Protein AF-A0A7J6S2R3-F1 (afdb_monomer_lite)

Radius of gyration: 32.2 Å; chains: 1; bounding box: 78×52×104 Å

Organism: Perkinsus olseni (NCBI:txid32597)

pLDDT: mean 74.38, std 14.85, range [35.88, 94.44]

InterPro domains:
  IPR007632 Anoctamin [PTHR12308] (121-330)
  IPR049452 Anoctamin, transmembrane domain [PF04547] (196-341)

Secondary structure (DSSP, 8-state):
---TTSSSSSSTTS----------------TTGGGSS-EEEEEEEGGGHHHHHHHHHTTTEEEEE-PPPTT-SEEEEEEEES-SHHHHHHHHHTT-EE------TT-PPPPPEE----TTS-THHHH-TTSHHHHS-HHHHHHHHHHHHHHHHHHH-SS----EEEEPPPHHHHHHGGGG--SS---IIIIIHHHH-HHHHHHHHHHHHHHHHHHHHHHHHHHHHHHHHHH--HHHHHHHHHHHHHHHHHHHHHHHHHHHHHHHHHHT---TTHHHHHHHHTTS-----SSHHHHHHHHHHHHHHHHHHHHHHHHHHHHHHHHHHHHHHHHHHHHHHHHHHHHTT-

Sequence (346 aa):
MPSNQQQEEEEEQQHKSPSTTPSTSAYSVDTHIQQTPALLLVDFDKEVEKDVEPLLESIGLRSVYVTPEPYEETITVAIAVQDYQPLMEMAESRKVVKEFIGDDEKGNHQPPVQIYYRNDLPLSRFVGSEHIETFFTKTEQLQLMHCLMKHVFNKKSNNIEMKAVWTLRSSKEQKEAPTCWGAFDAPYEKYLVPVFGCDVAQYYKLLQQYATWLLPLAGVCIFLQLCDYLSGREYIVAAITCVIVSVWATFFVESWKRLLATCRFKWCALECDDAEQQEEEEDDEDSSGGADTYLRAAVSMMGFGLMFGITVGIIIALLLLQDLAEEVSDSLIIQSLPTVAWVLRG

Foldseek 3Di:
DDDPPPPVVVVVVPPDDPPPPPPPDDQPDPPVVLPQLWKKKFKFFPVCVVVVVVLCVVLQKDWDWRDDDPPDRITIIIIGRPDCVSLVVLCQVLQQKDQQPDPPVVNDRDPIDGDHDDPVDDPCVRQNPVCPSVPAQRVSSVVSVVLSVVVSCVVPDPPTDTPDMDIDADPVLVVPQPPQDDLADRPLLPRVCSRPNLVRSLVVVLVNLVVVLVVVLVVVLVVLVVVCVVPVPVVVSVVLNVLVVVLSVVVSVVVSVVVVVVSCSVSSRSVSPVVVVCVVVVVDDDDPDDPVPVVVNVVVVVVNVVVVVVSVVVVVVVVVVVVVVVVVVVVVVVVVVVVVVVVVVD

Structure (mmCIF, N/CA/C/O backbone):
data_AF-A0A7J6S2R3-F1
#
_entry.id   AF-A0A7J6S2R3-F1
#
loop_
_atom_site.group_PDB
_atom_site.id
_atom_site.type_symbol
_atom_site.label_atom_id
_atom_site.label_alt_id
_atom_site.label_comp_id
_atom_site.label_asym_id
_atom_site.label_entity_id
_atom_site.label_seq_id
_atom_site.pdbx_PDB_ins_code
_atom_site.Cartn_x
_atom_site.Cartn_y
_atom_site.Cartn_z
_atom_site.occupancy
_atom_site.B_iso_or_equiv
_atom_site.auth_seq_id
_atom_site.auth_comp_id
_atom_site.auth_asym_id
_atom_site.auth_atom_id
_atom_site.pdbx_PDB_model_num
ATOM 1 N N . MET A 1 1 ? 36.328 -16.980 51.075 1.00 44.69 1 MET A N 1
ATOM 2 C CA . MET A 1 1 ? 36.129 -17.957 49.990 1.00 44.69 1 MET A CA 1
ATOM 3 C C . MET A 1 1 ? 34.861 -17.561 49.258 1.00 44.69 1 MET A C 1
ATOM 5 O O . MET A 1 1 ? 33.795 -17.793 49.813 1.00 44.69 1 MET A O 1
ATOM 9 N N . PRO A 1 2 ? 34.967 -16.837 48.133 1.00 39.75 2 PRO A N 1
ATOM 10 C CA . PRO A 1 2 ? 33.821 -16.480 47.315 1.00 39.75 2 PRO A CA 1
ATOM 11 C C . PRO A 1 2 ? 33.540 -17.560 46.263 1.00 39.75 2 PRO A C 1
ATOM 13 O O . PRO A 1 2 ? 34.403 -18.369 45.928 1.00 39.75 2 PRO A O 1
ATOM 16 N N . SER A 1 3 ? 32.285 -17.578 45.840 1.00 42.59 3 SER A N 1
ATOM 17 C CA . SER A 1 3 ? 31.557 -18.678 45.222 1.00 42.59 3 SER A CA 1
ATOM 18 C C . SER A 1 3 ? 31.840 -18.836 43.728 1.00 42.59 3 SER A C 1
ATOM 20 O O . SER A 1 3 ? 31.855 -17.863 42.983 1.00 42.59 3 SER A O 1
ATOM 22 N N . ASN A 1 4 ? 31.962 -20.091 43.295 1.00 49.66 4 ASN A N 1
ATOM 23 C CA . ASN A 1 4 ? 32.222 -20.559 41.928 1.00 49.66 4 ASN A CA 1
ATOM 24 C C . ASN A 1 4 ? 31.040 -20.383 40.941 1.00 49.66 4 ASN A C 1
ATOM 26 O O . ASN A 1 4 ? 30.947 -21.116 39.968 1.00 49.66 4 ASN A O 1
ATOM 30 N N . GLN A 1 5 ? 30.112 -19.454 41.188 1.00 50.56 5 GLN A N 1
ATOM 31 C CA . GLN A 1 5 ? 28.873 -19.316 40.399 1.00 50.56 5 GLN A CA 1
ATOM 32 C C . GLN A 1 5 ? 28.913 -18.221 39.324 1.00 50.56 5 GLN A C 1
ATOM 34 O O . GLN A 1 5 ? 27.925 -18.019 38.636 1.00 50.56 5 GLN A O 1
ATOM 39 N N . GLN A 1 6 ? 30.039 -17.525 39.154 1.00 45.94 6 GLN A N 1
ATOM 40 C CA . GLN A 1 6 ? 30.168 -16.440 38.170 1.00 45.94 6 GLN A CA 1
ATOM 41 C C . GLN A 1 6 ? 30.966 -16.813 36.915 1.00 45.94 6 GLN A C 1
ATOM 43 O O . GLN A 1 6 ? 31.194 -15.952 36.077 1.00 45.94 6 GLN A O 1
ATOM 48 N N . GLN A 1 7 ? 31.391 -18.073 36.776 1.00 48.31 7 GLN A N 1
ATOM 49 C CA . GLN A 1 7 ? 32.243 -18.503 35.661 1.00 48.31 7 GLN A CA 1
ATOM 50 C C . GLN A 1 7 ? 31.532 -19.415 34.645 1.00 48.31 7 GLN A C 1
ATOM 52 O O . GLN A 1 7 ? 32.116 -19.730 33.619 1.00 48.31 7 GLN A O 1
ATOM 57 N N . GLU A 1 8 ? 30.269 -19.789 34.887 1.00 51.50 8 GLU A N 1
ATOM 58 C CA . GLU A 1 8 ? 29.457 -20.586 33.946 1.00 51.50 8 GLU A CA 1
ATOM 59 C C . GLU A 1 8 ? 28.531 -19.738 33.050 1.00 51.50 8 GLU A C 1
ATOM 61 O O . GLU A 1 8 ? 28.078 -20.228 32.023 1.00 51.50 8 GLU A O 1
ATOM 66 N N . GLU A 1 9 ? 28.303 -18.451 33.350 1.00 49.41 9 GLU A N 1
ATOM 67 C CA . GLU A 1 9 ? 27.466 -17.575 32.500 1.00 49.41 9 GLU A CA 1
ATOM 68 C C . GLU A 1 9 ? 28.229 -16.906 31.334 1.00 49.41 9 GLU A C 1
ATOM 70 O O . GLU A 1 9 ? 27.601 -16.325 30.449 1.00 49.41 9 GLU A O 1
ATOM 75 N N . GLU A 1 10 ? 29.564 -17.010 31.269 1.00 48.81 10 GLU A N 1
ATOM 76 C CA . GLU A 1 10 ? 30.353 -16.469 30.143 1.00 48.81 10 GLU A CA 1
ATOM 77 C C . GLU A 1 10 ? 30.613 -17.479 29.007 1.00 48.81 10 GLU A C 1
ATOM 79 O O . GLU A 1 10 ? 30.925 -17.059 27.892 1.00 48.81 10 GLU A O 1
ATOM 84 N N . GLU A 1 11 ? 30.418 -18.789 29.213 1.00 48.47 11 GLU A N 1
ATOM 85 C CA . GLU A 1 11 ? 30.616 -19.793 28.147 1.00 48.47 11 GLU A CA 1
ATOM 86 C C . GLU A 1 11 ? 29.347 -20.086 27.321 1.00 48.47 11 GLU A C 1
ATOM 88 O O . GLU A 1 11 ? 29.445 -20.567 26.190 1.00 48.47 11 GLU A O 1
ATOM 93 N N . GLU A 1 12 ? 28.154 -19.700 27.786 1.00 46.34 12 GLU A N 1
ATOM 94 C CA . GLU A 1 12 ? 26.898 -19.960 27.058 1.00 46.34 12 GLU A CA 1
ATOM 95 C C . GLU A 1 12 ? 26.573 -18.919 25.959 1.00 46.34 12 GLU A C 1
ATOM 97 O O . GLU A 1 12 ? 25.610 -19.072 25.209 1.00 46.34 12 GLU A O 1
ATOM 102 N N . GLN A 1 13 ? 27.410 -17.886 25.777 1.00 43.38 13 GLN A N 1
ATOM 103 C CA . GLN A 1 13 ? 27.275 -16.921 24.670 1.00 43.38 13 GLN A CA 1
ATOM 104 C C . GLN A 1 13 ? 28.103 -17.255 23.414 1.00 43.38 13 GLN A C 1
ATOM 106 O O . GLN A 1 13 ? 27.978 -16.552 22.409 1.00 43.38 13 GLN A O 1
ATOM 111 N N . GLN A 1 14 ? 28.899 -18.334 23.406 1.00 43.94 14 GLN A N 1
ATOM 112 C CA . GLN A 1 14 ? 29.696 -18.732 22.229 1.00 43.94 14 GLN A CA 1
ATOM 113 C C . GLN A 1 14 ? 29.027 -19.753 21.293 1.00 43.94 14 GLN A C 1
ATOM 115 O O . GLN A 1 14 ? 29.537 -19.996 20.201 1.00 43.94 14 GLN A O 1
ATOM 120 N N . HIS A 1 15 ? 27.845 -20.273 21.631 1.00 43.41 15 HIS A N 1
ATOM 121 C CA . HIS A 1 15 ? 27.047 -21.124 20.739 1.00 43.41 15 HIS A CA 1
ATOM 122 C C . HIS A 1 15 ? 25.826 -20.380 20.184 1.00 43.41 15 HIS A C 1
ATOM 124 O O . HIS A 1 15 ? 24.686 -20.819 20.310 1.00 43.41 15 HIS A O 1
ATOM 130 N N . LYS A 1 16 ? 26.058 -19.235 19.531 1.00 42.47 16 LYS A N 1
ATOM 131 C CA . LYS A 1 16 ? 25.044 -18.597 18.683 1.00 42.47 16 LYS A CA 1
ATOM 132 C C . LYS A 1 16 ? 25.291 -19.005 17.234 1.00 42.47 16 LYS A C 1
ATOM 134 O O . LYS A 1 16 ? 26.353 -18.746 16.678 1.00 42.47 16 LYS A O 1
ATOM 139 N N . SER A 1 17 ? 24.305 -19.694 16.671 1.00 36.66 17 SER A N 1
ATOM 140 C CA . SER A 1 17 ? 24.259 -20.238 15.316 1.00 36.66 17 SER A CA 1
ATOM 141 C C . SER A 1 17 ? 24.822 -19.281 14.254 1.00 36.66 17 SER A C 1
ATOM 143 O O . SER A 1 17 ? 24.515 -18.087 14.306 1.00 36.66 17 SER A O 1
ATOM 145 N N . PRO A 1 18 ? 25.575 -19.775 13.251 1.00 39.00 18 PRO A N 1
ATOM 146 C CA . PRO A 1 18 ? 25.951 -18.970 12.101 1.00 39.00 18 PRO A CA 1
ATOM 147 C C . PRO A 1 18 ? 24.679 -18.681 11.300 1.00 39.00 18 PRO A C 1
ATOM 149 O O . PRO A 1 18 ? 24.182 -19.529 10.562 1.00 39.00 18 PRO A O 1
ATOM 152 N N . SER A 1 19 ? 24.110 -17.487 11.463 1.00 36.84 19 SER A N 1
ATOM 153 C CA . SER A 1 19 ? 23.190 -16.948 10.470 1.00 36.84 19 SER A CA 1
ATOM 154 C C . SER A 1 19 ? 24.032 -16.583 9.253 1.00 36.84 19 SER A C 1
ATOM 156 O O . SER A 1 19 ? 24.626 -15.506 9.193 1.00 36.84 19 SER A O 1
ATOM 158 N N . THR A 1 20 ? 24.133 -17.513 8.309 1.00 37.19 20 THR A N 1
ATOM 159 C CA . THR A 1 20 ? 24.719 -17.298 6.987 1.00 37.19 20 THR A CA 1
ATOM 160 C C . THR A 1 20 ? 23.801 -16.371 6.191 1.00 37.19 20 THR A C 1
ATOM 162 O O . THR A 1 20 ? 23.065 -16.797 5.310 1.00 37.19 20 THR A O 1
ATOM 165 N N . THR A 1 21 ? 23.786 -15.086 6.530 1.00 37.31 21 THR A N 1
ATOM 166 C CA . THR A 1 21 ? 23.419 -14.053 5.563 1.00 37.31 21 THR A CA 1
ATOM 167 C C . THR A 1 21 ? 24.621 -13.882 4.640 1.00 37.31 21 THR A C 1
ATOM 169 O O . THR A 1 21 ? 25.701 -13.580 5.158 1.00 37.31 21 THR A O 1
ATOM 172 N N . PRO A 1 22 ? 24.485 -14.095 3.318 1.00 36.84 22 PRO A N 1
ATOM 173 C CA . PRO A 1 22 ? 25.583 -13.876 2.392 1.00 36.84 22 PRO A CA 1
ATOM 174 C C . PRO A 1 22 ? 26.007 -12.414 2.511 1.00 36.84 22 PRO A C 1
ATOM 176 O O . PRO A 1 22 ? 25.235 -11.492 2.246 1.00 36.84 22 PRO A O 1
ATOM 179 N N . SER A 1 23 ? 27.229 -12.194 2.990 1.00 35.88 23 SER A N 1
ATOM 180 C CA . SER A 1 23 ? 27.879 -10.898 2.901 1.00 35.88 23 SER A CA 1
ATOM 181 C C . SER A 1 23 ? 27.997 -10.576 1.419 1.00 35.88 23 SER A C 1
ATOM 183 O O . SER A 1 23 ? 28.764 -11.236 0.725 1.00 35.88 23 SER A O 1
ATOM 185 N N . THR A 1 24 ? 27.215 -9.607 0.945 1.00 44.00 24 THR A N 1
ATOM 186 C CA . THR A 1 24 ? 27.310 -9.033 -0.398 1.00 44.00 24 THR A CA 1
ATOM 187 C C . THR A 1 24 ? 28.748 -8.552 -0.609 1.00 44.00 24 THR A C 1
ATOM 189 O O . THR A 1 24 ? 29.104 -7.446 -0.197 1.00 44.00 24 THR A O 1
ATOM 192 N N . SER A 1 25 ? 29.611 -9.410 -1.161 1.00 43.00 25 SER A N 1
ATOM 193 C CA . SER A 1 25 ? 30.945 -9.021 -1.597 1.00 43.00 25 SER A CA 1
ATOM 194 C C . SER A 1 25 ? 30.743 -7.956 -2.674 1.00 43.00 25 SER A C 1
ATOM 196 O O . SER A 1 25 ? 29.850 -8.039 -3.517 1.00 43.00 25 SER A O 1
ATOM 198 N N . ALA A 1 26 ? 31.466 -6.846 -2.546 1.00 49.19 26 ALA A N 1
ATOM 199 C CA . ALA A 1 26 ? 31.257 -5.677 -3.382 1.00 49.19 26 ALA A CA 1
ATOM 200 C C . ALA A 1 26 ? 31.636 -6.008 -4.831 1.00 49.19 26 ALA A C 1
ATOM 202 O O . ALA A 1 26 ? 32.810 -5.955 -5.195 1.00 49.19 26 ALA A O 1
ATOM 203 N N . TYR A 1 27 ? 30.642 -6.344 -5.654 1.00 53.94 27 TYR A N 1
ATOM 204 C CA . TYR A 1 27 ? 30.799 -6.451 -7.097 1.00 53.94 27 TYR A CA 1
ATOM 205 C C . TYR A 1 27 ? 31.388 -5.132 -7.614 1.00 53.94 27 TYR A C 1
ATOM 207 O O . TYR A 1 27 ? 30.764 -4.071 -7.520 1.00 53.94 27 TYR A O 1
ATOM 215 N N . SER A 1 28 ? 32.617 -5.189 -8.131 1.00 50.75 28 SER A N 1
ATOM 216 C CA . SER A 1 28 ? 33.274 -4.072 -8.812 1.00 50.75 28 SER A CA 1
ATOM 217 C C . SER A 1 28 ? 32.635 -3.892 -10.189 1.00 50.75 28 SER A C 1
ATOM 219 O O . SER A 1 28 ? 33.221 -4.234 -11.213 1.00 50.75 28 SER A O 1
ATOM 221 N N . VAL A 1 29 ? 31.399 -3.402 -10.206 1.00 58.69 29 VAL A N 1
ATOM 222 C CA . VAL A 1 29 ? 30.696 -3.021 -11.430 1.00 58.69 29 VAL A CA 1
ATOM 223 C C . VAL A 1 29 ? 31.381 -1.778 -11.998 1.00 58.69 29 VAL A C 1
ATOM 225 O O . VAL A 1 29 ? 31.599 -0.810 -11.264 1.00 58.69 29 VAL A O 1
ATOM 228 N N . ASP A 1 30 ? 31.724 -1.815 -13.290 1.00 61.41 30 ASP A N 1
ATOM 229 C CA . ASP A 1 30 ? 32.341 -0.698 -14.012 1.00 61.41 30 ASP A CA 1
ATOM 230 C C . ASP A 1 30 ? 31.619 0.618 -13.688 1.00 61.41 30 ASP A C 1
ATOM 232 O O . ASP A 1 30 ? 30.392 0.719 -13.767 1.00 61.41 30 ASP A O 1
ATOM 236 N N . THR A 1 31 ? 32.372 1.654 -13.321 1.00 57.97 31 THR A N 1
ATOM 237 C CA . THR A 1 31 ? 31.822 2.938 -12.847 1.00 57.97 31 THR A CA 1
ATOM 238 C C . THR A 1 31 ? 30.938 3.640 -13.881 1.00 57.97 31 THR A C 1
ATOM 240 O O . THR A 1 31 ? 30.092 4.451 -13.507 1.00 57.97 31 THR A O 1
ATOM 243 N N . HIS A 1 32 ? 31.065 3.289 -15.164 1.00 57.84 32 HIS A N 1
ATOM 244 C CA . HIS A 1 32 ? 30.179 3.749 -16.235 1.00 57.84 32 HIS A CA 1
ATOM 245 C C . HIS A 1 32 ? 28.760 3.152 -16.174 1.00 57.84 32 HIS A C 1
ATOM 247 O O . HIS A 1 32 ? 27.818 3.799 -16.620 1.00 57.84 32 HIS A O 1
ATOM 253 N N . ILE A 1 33 ? 28.577 1.971 -15.577 1.00 59.81 33 ILE A N 1
ATOM 254 C CA . ILE A 1 33 ? 27.274 1.292 -15.450 1.00 59.81 33 ILE A CA 1
ATOM 255 C C . ILE A 1 33 ? 26.473 1.844 -14.257 1.00 59.81 33 ILE A C 1
ATOM 257 O O . ILE A 1 33 ? 25.249 1.756 -14.215 1.00 59.81 33 ILE A O 1
ATOM 261 N N . GLN A 1 34 ? 27.123 2.512 -13.298 1.00 57.88 34 GLN A N 1
ATOM 262 C CA . GLN A 1 34 ? 26.425 3.128 -12.159 1.00 57.88 34 GLN A CA 1
ATOM 263 C C . GLN A 1 34 ? 25.504 4.298 -12.545 1.00 57.88 34 GLN A C 1
ATOM 265 O O . GLN A 1 34 ? 24.746 4.771 -11.699 1.00 57.88 34 GLN A O 1
ATOM 270 N N . GLN A 1 35 ? 25.576 4.785 -13.787 1.00 60.94 35 GLN A N 1
ATOM 271 C CA . GLN A 1 35 ? 24.747 5.890 -14.270 1.00 60.94 35 GLN A CA 1
ATOM 272 C C . GLN A 1 35 ? 23.494 5.438 -15.025 1.00 60.94 35 GLN A C 1
ATOM 274 O O . GLN A 1 35 ? 22.621 6.268 -15.260 1.00 60.94 35 GLN A O 1
ATOM 279 N N . THR A 1 36 ? 23.361 4.153 -15.374 1.00 62.84 36 THR A N 1
ATOM 280 C CA . THR A 1 36 ? 22.119 3.662 -15.985 1.00 62.84 36 THR A CA 1
ATOM 281 C C . THR A 1 36 ? 20.987 3.616 -14.950 1.00 62.84 36 THR A C 1
ATOM 283 O O . THR A 1 36 ? 21.189 3.087 -13.852 1.00 62.84 36 THR A O 1
ATOM 286 N N . PRO A 1 37 ? 19.800 4.167 -15.267 1.00 60.66 37 PRO A N 1
ATOM 287 C CA . PRO A 1 37 ? 18.745 4.417 -14.283 1.00 60.66 37 PRO A CA 1
ATOM 288 C C . PRO A 1 37 ? 18.109 3.140 -13.716 1.00 60.66 37 PRO A C 1
ATOM 290 O O . PRO A 1 37 ? 17.667 3.152 -12.566 1.00 60.66 37 PRO A O 1
ATOM 293 N N . ALA A 1 38 ? 18.125 2.027 -14.455 1.00 73.88 38 ALA A N 1
ATOM 294 C CA . ALA A 1 38 ? 17.614 0.735 -14.007 1.00 73.88 38 ALA A CA 1
ATOM 295 C C . ALA A 1 38 ? 18.571 -0.396 -14.409 1.00 73.88 38 ALA A C 1
ATOM 297 O O . ALA A 1 38 ? 18.857 -0.589 -15.589 1.00 73.88 38 ALA A O 1
ATOM 298 N N . LEU A 1 39 ? 19.059 -1.138 -13.412 1.00 81.06 39 LEU A N 1
ATOM 299 C CA . LEU A 1 39 ? 19.872 -2.336 -13.598 1.00 81.06 39 LEU A CA 1
ATOM 300 C C . LEU A 1 39 ? 19.161 -3.510 -12.929 1.00 81.06 39 LEU A C 1
ATOM 302 O O . LEU A 1 39 ? 18.832 -3.445 -11.738 1.00 81.06 39 LEU A O 1
ATOM 306 N N . LEU A 1 40 ? 18.950 -4.574 -13.691 1.00 84.19 40 LEU A N 1
ATOM 307 C CA . LEU A 1 40 ? 18.354 -5.808 -13.204 1.00 84.19 40 LEU A CA 1
ATOM 308 C C . LEU A 1 40 ? 19.394 -6.913 -13.252 1.00 84.19 40 LEU A C 1
ATOM 310 O O . LEU A 1 40 ? 20.046 -7.096 -14.273 1.00 84.19 40 LEU A O 1
ATOM 314 N N . LEU A 1 41 ? 19.570 -7.622 -12.149 1.00 85.56 41 LEU A N 1
ATOM 315 C CA . LEU A 1 41 ? 20.397 -8.814 -12.096 1.00 85.56 41 LEU A CA 1
ATOM 316 C C . LEU A 1 41 ? 19.488 -10.026 -12.232 1.00 85.56 41 LEU A C 1
ATOM 318 O O . LEU A 1 41 ? 18.506 -10.141 -11.499 1.00 85.56 41 LEU A O 1
ATOM 322 N N . VAL A 1 42 ? 19.812 -10.921 -13.151 1.00 85.25 42 VAL A N 1
ATOM 323 C CA . VAL A 1 42 ? 19.085 -12.177 -13.326 1.00 85.25 42 VAL A CA 1
ATOM 324 C C . VAL A 1 42 ? 20.063 -13.323 -13.198 1.00 85.25 42 VAL A C 1
ATOM 326 O O . VAL A 1 42 ? 21.091 -13.331 -13.876 1.00 85.25 42 VAL A O 1
ATOM 329 N N . ASP A 1 43 ? 19.731 -14.274 -12.333 1.00 87.75 43 ASP A N 1
ATOM 330 C CA . ASP A 1 43 ? 20.523 -15.478 -12.128 1.00 87.75 43 ASP A CA 1
ATOM 331 C C . ASP A 1 43 ? 19.997 -16.593 -13.035 1.00 87.75 43 ASP A C 1
ATOM 333 O O . ASP A 1 43 ? 18.847 -17.031 -12.912 1.00 87.75 43 ASP A O 1
ATOM 337 N N . PHE A 1 44 ? 20.858 -17.050 -13.941 1.00 85.44 44 PHE A N 1
ATOM 338 C CA . PHE A 1 44 ? 20.604 -18.168 -14.844 1.00 85.44 44 PHE A CA 1
ATOM 339 C C . PHE A 1 44 ? 21.476 -19.369 -14.488 1.00 85.44 44 PHE A C 1
ATOM 341 O O . PHE A 1 44 ? 22.578 -19.219 -13.953 1.00 85.44 44 PHE A O 1
ATOM 348 N N . ASP A 1 45 ? 21.019 -20.563 -14.859 1.00 86.88 45 ASP A N 1
ATOM 349 C CA . ASP A 1 45 ? 21.876 -21.743 -14.850 1.00 86.88 45 ASP A CA 1
ATOM 350 C C . ASP A 1 45 ? 22.943 -21.636 -15.943 1.00 86.88 45 ASP A C 1
ATOM 352 O O . ASP A 1 45 ? 22.686 -21.211 -17.074 1.00 86.88 45 ASP A O 1
ATOM 356 N N . LYS A 1 46 ? 24.165 -22.058 -15.609 1.00 85.94 46 LYS A N 1
ATOM 357 C CA . LYS A 1 46 ? 25.333 -21.962 -16.495 1.00 85.94 46 LYS A CA 1
ATOM 358 C C . LYS A 1 46 ? 25.153 -22.650 -17.850 1.00 85.94 46 LYS A C 1
ATOM 360 O O . LYS A 1 46 ? 25.779 -22.258 -18.830 1.00 85.94 46 LYS A O 1
ATOM 365 N N . GLU A 1 47 ? 24.303 -23.669 -17.922 1.00 86.62 47 GLU A N 1
ATOM 366 C CA . GLU A 1 47 ? 24.028 -24.402 -19.162 1.00 86.62 47 GLU A CA 1
ATOM 367 C C . GLU A 1 47 ? 23.334 -23.536 -20.225 1.00 86.62 47 GLU A C 1
ATOM 369 O O . GLU A 1 47 ? 23.474 -23.803 -21.418 1.00 86.62 47 GLU A O 1
ATOM 374 N N . VAL A 1 48 ? 22.650 -22.470 -19.802 1.00 85.31 48 VAL A N 1
ATOM 375 C CA . VAL A 1 48 ? 21.800 -21.632 -20.656 1.00 85.31 48 VAL A CA 1
ATOM 376 C C . VAL A 1 48 ? 22.546 -20.420 -21.230 1.00 85.31 48 VAL A C 1
ATOM 378 O O . VAL A 1 48 ? 22.033 -19.733 -22.108 1.00 85.31 48 VAL A O 1
ATOM 381 N N . GLU A 1 49 ? 23.783 -20.154 -20.799 1.00 85.44 49 GLU A N 1
ATOM 382 C CA . GLU A 1 49 ? 24.547 -18.942 -21.152 1.00 85.44 49 GLU A CA 1
ATOM 383 C C . GLU A 1 49 ? 24.527 -18.618 -22.656 1.00 85.44 49 GLU A C 1
ATOM 385 O O . GLU A 1 49 ? 24.277 -17.484 -23.060 1.00 85.44 49 GLU A O 1
ATOM 390 N N . LYS A 1 50 ? 24.716 -19.643 -23.496 1.00 87.50 50 LYS A N 1
ATOM 391 C CA . LYS A 1 50 ? 24.786 -19.499 -24.959 1.00 87.50 50 LYS A CA 1
ATOM 392 C C . LYS A 1 50 ? 23.451 -19.142 -25.611 1.00 87.50 50 LYS A C 1
ATOM 394 O O . LYS A 1 50 ? 23.454 -18.586 -26.708 1.00 87.50 50 LYS A O 1
ATOM 399 N N . ASP A 1 51 ? 22.343 -19.466 -24.956 1.00 88.44 51 ASP A N 1
ATOM 400 C CA . ASP A 1 51 ? 20.996 -19.236 -25.472 1.00 88.44 51 ASP A CA 1
ATOM 401 C C . ASP A 1 51 ? 20.432 -17.888 -24.995 1.00 88.44 51 ASP A C 1
ATOM 403 O O . ASP A 1 51 ? 19.630 -17.275 -25.699 1.00 88.44 51 ASP A O 1
ATOM 407 N N . VAL A 1 52 ? 20.874 -17.383 -23.834 1.00 85.75 52 VAL A N 1
ATOM 408 C CA . VAL A 1 52 ? 20.394 -16.112 -23.258 1.00 85.75 52 VAL A CA 1
ATOM 409 C C . VAL A 1 52 ? 20.839 -14.898 -24.079 1.00 85.75 52 VAL A C 1
ATOM 411 O O . VAL A 1 52 ? 20.033 -14.006 -24.339 1.00 85.75 52 VAL A O 1
ATOM 414 N N . GLU A 1 53 ? 22.097 -14.849 -24.516 1.00 86.50 53 GLU A N 1
ATOM 415 C CA . GLU A 1 53 ? 22.652 -13.686 -25.226 1.00 86.50 53 GLU A CA 1
ATOM 416 C C . GLU A 1 53 ? 21.904 -13.318 -26.522 1.00 86.50 53 GLU A C 1
ATOM 418 O O . GLU A 1 53 ? 21.427 -12.182 -26.621 1.00 86.50 53 GLU A O 1
ATOM 423 N N . PRO A 1 54 ? 21.684 -14.241 -27.486 1.00 88.06 54 PRO A N 1
ATOM 424 C CA . PRO A 1 54 ? 20.955 -13.908 -28.711 1.00 88.06 54 PRO A CA 1
ATOM 425 C C . PRO A 1 54 ? 19.488 -13.551 -28.441 1.00 88.06 54 PRO A C 1
ATOM 427 O O . PRO A 1 54 ? 18.873 -12.803 -29.206 1.00 88.06 54 PRO A O 1
ATOM 430 N N . LEU A 1 55 ? 18.904 -14.074 -27.355 1.00 86.12 55 LEU A N 1
ATOM 431 C CA . LEU A 1 55 ? 17.553 -13.715 -26.942 1.00 86.12 55 LEU A CA 1
ATOM 432 C C . LEU A 1 55 ? 17.493 -12.261 -26.479 1.00 86.12 55 LEU A C 1
ATOM 434 O O . LEU A 1 55 ? 16.637 -11.527 -26.973 1.00 86.12 55 LEU A O 1
ATOM 438 N N . LEU A 1 56 ? 18.404 -11.840 -25.600 1.00 86.06 56 LEU A N 1
ATOM 439 C CA . LEU A 1 56 ? 18.470 -10.464 -25.102 1.00 86.06 56 LEU A CA 1
ATOM 440 C C . LEU A 1 56 ? 18.751 -9.464 -26.231 1.00 86.06 56 LEU A C 1
ATOM 442 O O . LEU A 1 56 ? 18.038 -8.463 -26.346 1.00 86.06 56 LEU A O 1
ATOM 446 N N . GLU A 1 57 ? 19.690 -9.782 -27.128 1.00 86.62 57 GLU A N 1
ATOM 447 C CA . GLU A 1 57 ? 19.974 -8.954 -28.305 1.00 86.62 57 GLU A CA 1
ATOM 448 C C . GLU A 1 57 ? 18.752 -8.814 -29.221 1.00 86.62 57 GLU A C 1
ATOM 450 O O . GLU A 1 57 ? 18.482 -7.725 -29.730 1.00 86.62 57 GLU A O 1
ATOM 455 N N . SER A 1 58 ? 17.953 -9.879 -29.384 1.00 85.56 58 SER A N 1
ATOM 456 C CA . SER A 1 58 ? 16.740 -9.837 -30.215 1.00 85.56 58 SER A CA 1
ATOM 457 C C . SER A 1 58 ? 15.663 -8.872 -29.704 1.00 85.56 58 SER A C 1
ATOM 459 O O . SER A 1 58 ? 14.754 -8.529 -30.456 1.00 85.56 58 SER A O 1
ATOM 461 N N . ILE A 1 59 ? 15.760 -8.444 -28.442 1.00 80.75 59 ILE A N 1
ATOM 462 C CA . ILE A 1 59 ? 14.815 -7.534 -27.775 1.00 80.75 59 ILE A CA 1
ATOM 463 C C . ILE A 1 59 ? 15.442 -6.140 -27.607 1.00 80.75 59 ILE A C 1
ATOM 465 O O . ILE A 1 59 ? 14.810 -5.236 -27.074 1.00 80.75 59 ILE A O 1
ATOM 469 N N . GLY A 1 60 ? 16.686 -5.939 -28.057 1.00 80.12 60 GLY A N 1
ATOM 470 C CA . GLY A 1 60 ? 17.411 -4.680 -27.869 1.00 80.12 60 GLY A CA 1
ATOM 471 C C . GLY A 1 60 ? 17.877 -4.447 -26.427 1.00 80.12 60 GLY A C 1
ATOM 472 O O . GLY A 1 60 ? 18.163 -3.310 -26.047 1.00 80.12 60 GLY A O 1
ATOM 473 N N . LEU A 1 61 ? 17.951 -5.503 -25.609 1.00 83.06 61 LEU A N 1
ATOM 474 C CA . LEU A 1 61 ? 18.516 -5.437 -24.264 1.00 83.06 61 LEU A CA 1
ATOM 475 C C . LEU A 1 61 ? 20.017 -5.707 -24.328 1.00 83.06 61 LEU A C 1
ATOM 477 O O . LEU A 1 61 ? 20.462 -6.639 -24.997 1.00 83.06 61 LEU A O 1
ATOM 481 N N . ARG A 1 62 ? 20.803 -4.910 -23.600 1.00 79.75 62 ARG A N 1
ATOM 482 C CA . ARG A 1 62 ? 22.244 -5.131 -23.483 1.00 79.75 62 ARG A CA 1
ATOM 483 C C . ARG A 1 62 ? 22.528 -5.865 -22.181 1.00 79.75 62 ARG A C 1
ATOM 485 O O . ARG A 1 62 ? 22.253 -5.344 -21.099 1.00 79.75 62 ARG A O 1
ATOM 492 N N . SER A 1 63 ? 23.088 -7.064 -22.285 1.00 79.88 63 SER A N 1
ATOM 493 C CA . SER A 1 63 ? 23.651 -7.771 -21.142 1.00 79.88 63 SER A CA 1
ATOM 494 C C . SER A 1 63 ? 25.060 -7.260 -20.854 1.00 79.88 63 SER A C 1
ATOM 496 O O . SER A 1 63 ? 25.874 -7.014 -21.746 1.00 79.88 63 SER A O 1
ATOM 498 N N . VAL A 1 64 ? 25.357 -7.102 -19.573 1.00 76.19 64 VAL A N 1
ATOM 499 C CA . VAL A 1 64 ? 26.713 -7.031 -19.053 1.00 76.19 64 VAL A CA 1
ATOM 500 C C . VAL A 1 64 ? 26.868 -8.213 -18.113 1.00 76.19 64 VAL A C 1
ATOM 502 O O . VAL A 1 64 ? 26.186 -8.312 -17.093 1.00 76.19 64 VAL A O 1
ATOM 505 N N . TYR A 1 65 ? 27.756 -9.132 -18.466 1.00 70.94 65 TYR A N 1
ATOM 506 C CA . TYR A 1 65 ? 28.067 -10.262 -17.607 1.00 70.94 65 TYR A CA 1
ATOM 507 C C . TYR A 1 65 ? 28.786 -9.763 -16.358 1.00 70.94 65 TYR A C 1
ATOM 509 O O . TYR A 1 65 ? 29.846 -9.138 -16.442 1.00 70.94 65 TYR A O 1
ATOM 517 N N . VAL A 1 66 ? 28.207 -10.038 -15.191 1.00 70.25 66 VAL A N 1
ATOM 518 C CA . VAL A 1 66 ? 28.916 -9.876 -13.927 1.00 70.25 66 VAL A CA 1
ATOM 519 C C . VAL A 1 66 ? 29.658 -11.183 -13.716 1.00 70.25 66 VAL A C 1
ATOM 521 O O . VAL A 1 66 ? 29.038 -12.219 -13.508 1.00 70.25 66 VAL A O 1
ATOM 524 N N . THR A 1 67 ? 30.986 -11.151 -13.857 1.00 58.06 67 THR A N 1
ATOM 525 C CA . THR A 1 67 ? 31.826 -12.347 -13.708 1.00 58.06 67 THR A CA 1
ATOM 526 C C . THR A 1 67 ? 31.502 -13.034 -12.377 1.00 58.06 67 THR A C 1
ATOM 528 O O . THR A 1 67 ? 31.701 -12.399 -11.336 1.00 58.06 67 THR A O 1
ATOM 531 N N . PRO A 1 68 ? 30.999 -14.282 -12.387 1.00 55.44 68 PRO A N 1
ATOM 532 C CA . PRO A 1 68 ? 30.670 -14.979 -11.154 1.00 55.44 68 PRO A CA 1
ATOM 533 C C . PRO A 1 68 ? 31.945 -15.253 -10.352 1.00 55.44 68 PRO A C 1
ATOM 535 O O . PRO A 1 68 ? 33.038 -15.403 -10.915 1.00 55.44 68 PRO A O 1
ATOM 538 N N . GLU A 1 69 ? 31.815 -15.333 -9.026 1.00 59.75 69 GLU A N 1
ATOM 539 C CA . GLU A 1 69 ? 32.878 -15.917 -8.212 1.00 59.75 69 GLU A CA 1
ATOM 540 C C . GLU A 1 69 ? 33.143 -17.357 -8.711 1.00 59.75 69 GLU A C 1
ATOM 542 O O . GLU A 1 69 ? 32.211 -18.053 -9.118 1.00 59.75 69 GLU A O 1
ATOM 547 N N . PRO A 1 70 ? 34.402 -17.837 -8.721 1.00 57.84 70 PRO A N 1
ATOM 548 C CA . PRO A 1 70 ? 34.820 -19.039 -9.460 1.00 57.84 70 PRO A CA 1
ATOM 549 C C . PRO A 1 70 ? 34.181 -20.373 -9.018 1.00 57.84 70 PRO A C 1
ATOM 551 O O . PRO A 1 70 ? 34.543 -21.418 -9.560 1.00 57.84 70 PRO A O 1
ATOM 554 N N . TYR A 1 71 ? 33.255 -20.358 -8.058 1.00 57.00 71 TYR A N 1
ATOM 555 C CA . TYR A 1 71 ? 32.648 -21.541 -7.448 1.00 57.00 71 TYR A CA 1
ATOM 556 C C . TYR A 1 71 ? 31.119 -21.608 -7.564 1.00 57.00 71 TYR A C 1
ATOM 558 O O . TYR A 1 71 ? 30.537 -22.567 -7.063 1.00 57.00 71 TYR A O 1
ATOM 566 N N . GLU A 1 72 ? 30.461 -20.649 -8.221 1.00 71.62 72 GLU A N 1
ATOM 567 C CA . GLU A 1 72 ? 29.005 -20.688 -8.394 1.00 71.62 72 GLU A CA 1
ATOM 568 C C . GLU A 1 72 ? 28.597 -21.332 -9.731 1.00 71.62 72 GLU A C 1
ATOM 570 O O . GLU A 1 72 ? 29.152 -21.045 -10.794 1.00 71.62 72 GLU A O 1
ATOM 575 N N . GLU A 1 73 ? 27.617 -22.241 -9.670 1.00 82.25 73 GLU A N 1
ATOM 576 C CA . GLU A 1 73 ? 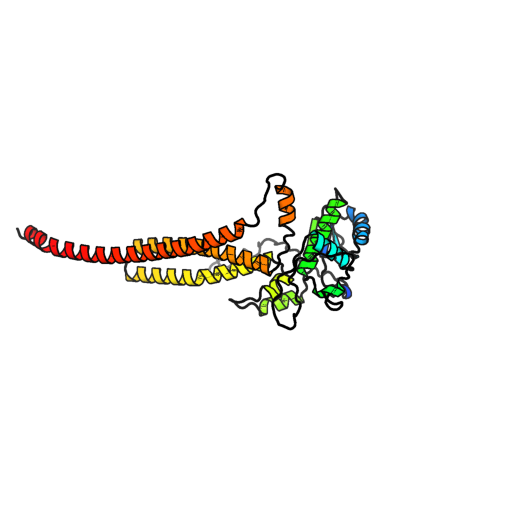26.985 -22.885 -10.838 1.00 82.25 73 GLU A CA 1
ATOM 577 C C . GLU A 1 73 ? 25.989 -21.958 -11.559 1.00 82.25 73 GLU A C 1
ATOM 579 O O . GLU A 1 73 ? 25.408 -22.328 -12.579 1.00 82.25 73 GLU A O 1
ATOM 584 N N . THR A 1 74 ? 25.808 -20.743 -11.044 1.00 81.44 74 THR A N 1
ATOM 585 C CA . THR A 1 74 ? 24.886 -19.732 -11.554 1.00 81.44 74 THR A CA 1
ATOM 586 C C . THR A 1 74 ? 25.640 -18.587 -12.215 1.00 81.44 74 THR A C 1
ATOM 588 O O . THR A 1 74 ? 26.715 -18.185 -11.769 1.00 81.44 74 THR A O 1
ATOM 591 N N . ILE A 1 75 ? 25.064 -18.045 -13.285 1.00 82.62 75 ILE A N 1
ATOM 592 C CA . ILE A 1 75 ? 25.558 -16.849 -13.964 1.00 82.62 75 ILE A CA 1
ATOM 593 C C . ILE A 1 75 ? 24.607 -15.704 -13.651 1.00 82.62 75 ILE A C 1
ATOM 595 O O . ILE A 1 75 ? 23.437 -15.747 -14.028 1.00 82.62 75 ILE A O 1
ATOM 599 N N . THR A 1 76 ? 25.130 -14.661 -13.013 1.00 83.12 76 THR A N 1
ATOM 600 C CA . THR A 1 76 ? 24.397 -13.414 -12.800 1.00 83.12 76 THR A CA 1
ATOM 601 C C . THR A 1 76 ? 24.624 -12.480 -13.985 1.00 83.12 76 THR A C 1
ATOM 603 O O . THR A 1 76 ? 25.730 -11.983 -14.221 1.00 83.12 76 THR A O 1
ATOM 606 N N . VAL A 1 77 ? 23.566 -12.213 -14.744 1.00 83.88 77 VAL A N 1
ATOM 607 C CA . VAL A 1 77 ? 23.594 -11.288 -15.879 1.00 83.88 77 VAL A CA 1
ATOM 608 C C . VAL A 1 77 ? 22.987 -9.962 -15.446 1.00 83.88 77 VAL A C 1
ATOM 610 O O . VAL A 1 77 ? 21.834 -9.912 -15.020 1.00 83.88 77 VAL A O 1
ATOM 613 N N . ALA A 1 78 ? 23.753 -8.875 -15.568 1.00 83.94 78 ALA A N 1
ATOM 614 C CA . ALA A 1 78 ? 23.221 -7.532 -15.402 1.00 83.94 78 ALA A CA 1
ATOM 615 C C . ALA A 1 78 ? 22.605 -7.067 -16.721 1.00 83.94 78 ALA A C 1
ATOM 617 O O . ALA A 1 78 ? 23.287 -6.951 -17.736 1.00 83.94 78 ALA A O 1
ATOM 618 N N . ILE A 1 79 ? 21.311 -6.795 -16.710 1.00 83.31 79 ILE A N 1
ATOM 619 C CA . ILE A 1 79 ? 20.552 -6.348 -17.869 1.00 83.31 79 ILE A CA 1
ATOM 620 C C . ILE A 1 79 ? 20.296 -4.854 -17.708 1.00 83.31 79 ILE A C 1
ATOM 622 O O . ILE A 1 79 ? 19.766 -4.400 -16.688 1.00 83.31 79 ILE A O 1
ATOM 626 N N . ALA A 1 80 ? 20.698 -4.097 -18.727 1.00 82.50 80 ALA A N 1
ATOM 627 C CA . ALA A 1 80 ? 20.418 -2.677 -18.844 1.00 82.50 80 ALA A CA 1
ATOM 628 C C . ALA A 1 80 ? 19.560 -2.423 -20.087 1.00 82.50 80 ALA A C 1
ATOM 630 O O . ALA A 1 80 ? 19.807 -2.964 -21.170 1.00 82.50 80 ALA A O 1
ATOM 631 N N . VAL A 1 81 ? 18.553 -1.569 -19.926 1.00 77.56 81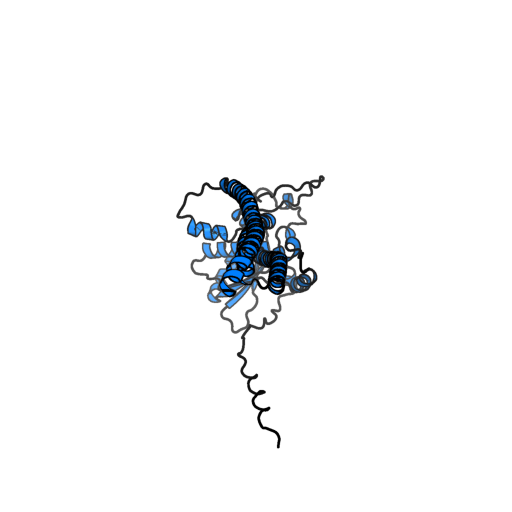 VAL A N 1
ATOM 632 C CA . VAL A 1 81 ? 17.701 -1.118 -21.026 1.00 77.56 81 VAL A CA 1
ATOM 633 C C . VAL A 1 81 ? 18.474 -0.076 -21.831 1.00 77.56 81 VAL A C 1
ATOM 635 O O . VAL A 1 81 ? 18.825 0.978 -21.302 1.00 77.56 81 VAL A O 1
ATOM 638 N N . GLN A 1 82 ? 18.770 -0.381 -23.096 1.00 79.69 82 GLN A N 1
ATOM 639 C CA . GLN A 1 82 ? 19.444 0.553 -24.004 1.00 79.69 82 GLN A CA 1
ATOM 640 C C . GLN A 1 82 ? 18.446 1.337 -24.864 1.00 79.69 82 GLN A C 1
ATOM 642 O O . GLN A 1 82 ? 18.688 2.504 -25.168 1.00 79.69 82 GLN A O 1
ATOM 647 N N . ASP A 1 83 ? 17.329 0.704 -25.226 1.00 81.88 83 ASP A N 1
ATOM 648 C CA . ASP A 1 83 ? 16.227 1.311 -25.965 1.00 81.88 83 ASP A CA 1
ATOM 649 C C . ASP A 1 83 ? 14.940 1.232 -25.131 1.00 81.88 83 ASP A C 1
ATOM 651 O O . ASP A 1 83 ? 14.625 0.190 -24.557 1.00 81.88 83 ASP A O 1
ATOM 655 N N . TYR A 1 84 ? 14.198 2.336 -25.049 1.00 82.38 84 TYR A N 1
ATOM 656 C CA . TYR A 1 84 ? 12.924 2.401 -24.330 1.00 82.38 84 TYR A CA 1
ATOM 657 C C . TYR A 1 84 ? 11.759 1.838 -25.147 1.00 82.38 84 TYR A C 1
ATOM 659 O O . TYR A 1 84 ? 10.693 1.594 -24.583 1.00 82.38 84 TYR A O 1
ATOM 667 N N . GLN A 1 85 ? 11.934 1.615 -26.454 1.00 85.69 85 GLN A N 1
ATOM 668 C CA . GLN A 1 85 ? 10.865 1.128 -27.321 1.00 85.69 85 GLN A CA 1
ATOM 669 C C . GLN A 1 85 ? 10.243 -0.208 -26.848 1.00 85.69 85 GLN A C 1
ATOM 671 O O . GLN A 1 85 ? 9.020 -0.249 -26.710 1.00 85.69 85 GLN A O 1
ATOM 676 N N . PRO A 1 86 ? 11.011 -1.256 -26.481 1.00 85.31 86 PRO A N 1
ATOM 677 C CA . PRO A 1 86 ? 10.440 -2.499 -25.951 1.00 85.31 86 PRO A CA 1
ATOM 678 C C . PRO A 1 86 ? 9.669 -2.295 -24.639 1.00 85.31 86 PRO A C 1
ATOM 680 O O . PRO A 1 86 ? 8.656 -2.948 -24.398 1.00 85.31 86 PRO A O 1
ATOM 683 N N . LEU A 1 87 ? 10.125 -1.366 -23.788 1.00 85.12 87 LEU A N 1
ATOM 684 C CA . LEU A 1 87 ? 9.421 -1.014 -22.552 1.00 85.12 87 LEU A CA 1
ATOM 685 C C . LEU A 1 87 ? 8.080 -0.335 -22.845 1.00 85.12 87 LEU A C 1
ATOM 687 O O . LEU A 1 87 ? 7.105 -0.602 -22.150 1.00 85.12 87 LEU A O 1
ATOM 691 N N . MET A 1 88 ? 8.025 0.525 -23.864 1.00 84.38 88 MET A N 1
ATOM 692 C CA . MET A 1 88 ? 6.791 1.187 -24.290 1.00 84.38 88 MET A CA 1
ATOM 693 C C . MET A 1 88 ? 5.788 0.195 -24.871 1.00 84.38 88 MET A C 1
ATOM 695 O O . MET A 1 88 ? 4.621 0.240 -24.495 1.00 84.38 88 MET A O 1
ATOM 699 N N . GLU A 1 89 ? 6.241 -0.712 -25.739 1.00 85.69 89 GLU A N 1
ATOM 700 C CA . GLU A 1 89 ? 5.404 -1.782 -26.298 1.00 85.69 89 GLU A CA 1
ATOM 701 C C . GLU A 1 89 ? 4.848 -2.673 -25.177 1.00 85.69 89 GLU A C 1
ATOM 703 O O . GLU A 1 89 ? 3.662 -3.008 -25.162 1.00 85.69 89 GLU A O 1
ATOM 708 N N . MET A 1 90 ? 5.675 -2.989 -24.174 1.00 84.62 90 MET A N 1
ATOM 709 C CA . MET A 1 90 ? 5.232 -3.750 -23.008 1.00 84.62 90 MET A CA 1
ATOM 710 C C . MET A 1 90 ? 4.243 -2.962 -22.136 1.00 84.62 90 MET A C 1
ATOM 712 O O . MET A 1 90 ? 3.248 -3.520 -21.671 1.00 84.62 90 MET A O 1
ATOM 716 N N . ALA A 1 91 ? 4.480 -1.665 -21.929 1.00 84.62 91 ALA A N 1
ATOM 717 C CA . ALA A 1 91 ? 3.572 -0.794 -21.189 1.00 84.62 91 ALA A CA 1
ATOM 718 C C . ALA A 1 91 ? 2.214 -0.649 -21.899 1.00 84.62 91 ALA A C 1
ATOM 720 O O . ALA A 1 91 ? 1.171 -0.647 -21.248 1.00 84.62 91 ALA A O 1
ATOM 721 N N . GLU A 1 92 ? 2.204 -0.585 -23.230 1.00 83.31 92 GLU A N 1
ATOM 722 C CA . GLU A 1 92 ? 0.977 -0.589 -24.027 1.00 83.31 92 GLU A CA 1
ATOM 723 C C . GLU A 1 92 ? 0.242 -1.926 -23.904 1.00 83.31 92 GLU A C 1
ATOM 725 O O . GLU A 1 92 ? -0.951 -1.947 -23.595 1.00 83.31 92 GLU A O 1
ATOM 730 N N . SER A 1 93 ? 0.959 -3.044 -24.064 1.00 82.19 93 SER A N 1
ATOM 731 C CA . SER A 1 93 ? 0.391 -4.388 -23.913 1.00 82.19 93 SER A CA 1
ATOM 732 C C . SER A 1 93 ? -0.244 -4.592 -22.537 1.00 82.19 93 SER A C 1
ATOM 734 O O . SER A 1 93 ? -1.234 -5.310 -22.421 1.00 82.19 93 SER A O 1
ATOM 736 N N . ARG A 1 94 ? 0.309 -3.957 -21.498 1.00 78.44 94 ARG A N 1
ATOM 737 C CA . ARG A 1 94 ? -0.197 -3.992 -20.118 1.00 78.44 94 ARG A CA 1
ATOM 738 C C . ARG A 1 94 ? -1.164 -2.855 -19.792 1.00 78.44 94 ARG A C 1
ATOM 740 O O . ARG A 1 94 ? -1.579 -2.737 -18.644 1.00 78.44 94 ARG A O 1
ATOM 747 N N . LYS A 1 95 ? -1.548 -2.033 -20.777 1.00 79.62 95 LYS A N 1
ATOM 748 C CA . LYS A 1 95 ? -2.531 -0.949 -20.621 1.00 79.62 95 LYS A CA 1
ATOM 749 C C . LYS A 1 95 ? -2.178 0.036 -19.499 1.00 79.62 95 LYS A C 1
ATOM 751 O O . LYS A 1 95 ? -3.074 0.544 -18.824 1.00 79.62 95 LYS A O 1
ATOM 756 N N . VAL A 1 96 ? -0.889 0.321 -19.312 1.00 76.56 96 VAL A N 1
ATOM 757 C CA . VAL A 1 96 ? -0.399 1.181 -18.226 1.00 76.56 96 VAL A CA 1
ATOM 758 C C . VAL A 1 96 ? -1.051 2.563 -18.299 1.00 76.56 96 VAL A C 1
ATOM 760 O O . VAL A 1 96 ? -0.964 3.272 -19.304 1.00 76.56 96 VAL A O 1
ATOM 763 N N . VAL A 1 97 ? -1.713 2.953 -17.212 1.00 73.75 97 VAL A N 1
ATOM 764 C CA . VAL A 1 97 ? -2.341 4.269 -17.072 1.00 73.75 97 VAL A CA 1
ATOM 765 C C . VAL A 1 97 ? -1.338 5.222 -16.432 1.00 73.75 97 VAL A C 1
ATOM 767 O O . VAL A 1 97 ? -0.689 4.876 -15.450 1.00 73.75 97 VAL A O 1
ATOM 770 N N . LYS A 1 98 ? -1.208 6.434 -16.977 1.00 78.94 98 LYS A N 1
ATOM 771 C CA . LYS A 1 98 ? -0.409 7.502 -16.369 1.00 78.94 98 LYS A CA 1
ATOM 772 C C . LYS A 1 98 ? -1.225 8.774 -16.283 1.00 78.94 98 LYS A C 1
ATOM 774 O O . LYS A 1 98 ? -2.005 9.107 -17.174 1.00 78.94 98 LYS A O 1
ATOM 779 N N . GLU A 1 99 ? -1.001 9.527 -15.219 1.00 70.50 99 GLU A N 1
ATOM 780 C CA . GLU A 1 99 ? -1.486 10.895 -15.165 1.00 70.50 99 GLU A CA 1
ATOM 781 C C . GLU A 1 99 ? -0.656 11.754 -16.124 1.00 70.50 99 GLU A C 1
ATOM 783 O O . GLU A 1 99 ? 0.577 11.754 -16.081 1.00 70.50 99 GLU A O 1
ATOM 788 N N . PHE A 1 100 ? -1.332 12.452 -17.036 1.00 68.88 100 PHE A N 1
ATOM 789 C CA . PHE A 1 100 ? -0.661 13.381 -17.930 1.00 68.88 100 PHE A CA 1
ATOM 790 C C . PHE A 1 100 ? -0.312 14.638 -17.133 1.00 68.88 100 PHE A C 1
ATOM 792 O O . PHE A 1 100 ? -1.191 15.435 -16.807 1.00 68.88 100 PHE A O 1
ATOM 799 N N . ILE A 1 101 ? 0.974 14.825 -16.829 1.00 63.72 101 ILE A N 1
ATOM 800 C CA . ILE A 1 101 ? 1.494 16.063 -16.234 1.00 63.72 101 ILE A CA 1
ATOM 801 C C . ILE A 1 101 ? 1.647 17.093 -17.359 1.00 63.72 101 ILE A C 1
ATOM 803 O O . ILE A 1 101 ? 2.743 17.484 -17.749 1.00 63.72 101 ILE A O 1
ATOM 807 N N . GLY A 1 102 ? 0.524 17.460 -17.964 1.00 62.97 102 GLY A N 1
ATOM 808 C CA . GLY A 1 102 ? 0.448 18.624 -18.824 1.00 62.97 102 GLY A CA 1
ATOM 809 C C . GLY A 1 102 ? 0.111 19.816 -17.958 1.00 62.97 102 GLY A C 1
ATOM 810 O O . GLY A 1 102 ? -0.998 19.875 -17.427 1.00 62.97 102 GLY A O 1
ATOM 811 N N . ASP A 1 103 ? 1.033 20.769 -17.843 1.00 55.34 103 ASP A N 1
ATOM 812 C CA . ASP A 1 103 ? 0.698 22.104 -17.361 1.00 55.34 103 ASP A CA 1
ATOM 813 C C . ASP A 1 103 ? -0.218 22.749 -18.405 1.00 55.34 103 ASP A C 1
ATOM 815 O O . ASP A 1 103 ? 0.211 23.461 -19.312 1.00 55.34 103 ASP A O 1
ATOM 819 N N . ASP A 1 104 ? -1.514 22.461 -18.315 1.00 62.94 104 ASP A N 1
ATOM 820 C CA . ASP A 1 104 ? -2.506 23.319 -18.933 1.00 62.94 104 ASP A CA 1
ATOM 821 C C . ASP A 1 104 ? -2.281 24.699 -18.301 1.00 62.94 104 ASP A C 1
ATOM 823 O O . ASP A 1 104 ? -2.258 24.808 -17.073 1.00 62.94 104 ASP A O 1
ATOM 827 N N . GLU A 1 105 ? -2.094 25.758 -19.097 1.00 69.81 105 GLU A N 1
ATOM 828 C CA . GLU A 1 105 ? -1.723 27.109 -18.613 1.00 69.81 105 GLU A CA 1
ATOM 829 C C . GLU A 1 105 ? -2.682 27.662 -17.533 1.00 69.81 105 GLU A C 1
ATOM 831 O O . GLU A 1 105 ? -2.429 28.686 -16.899 1.00 69.81 105 GLU A O 1
ATOM 836 N N . LYS A 1 106 ? -3.814 26.984 -17.327 1.00 77.81 106 LYS A N 1
ATOM 837 C CA . LYS A 1 106 ? -4.871 27.291 -16.367 1.00 77.81 106 LYS A CA 1
ATOM 838 C C . LYS A 1 106 ? -4.770 26.530 -15.039 1.00 77.81 106 LYS A C 1
ATOM 840 O O . LYS A 1 106 ? -5.605 26.779 -14.174 1.00 77.81 106 LYS A O 1
ATOM 845 N N . GLY A 1 107 ? -3.806 25.624 -14.862 1.00 71.94 107 GLY A N 1
ATOM 846 C CA . GLY A 1 107 ? -3.612 24.859 -13.623 1.00 71.94 107 GLY A CA 1
ATOM 847 C C . GLY A 1 107 ? -4.751 23.887 -13.291 1.00 71.94 107 GLY A C 1
ATOM 848 O O . GLY A 1 107 ? -4.936 23.524 -12.131 1.00 71.94 107 GLY A O 1
ATOM 849 N N . ASN A 1 108 ? -5.547 23.487 -14.286 1.00 72.38 108 ASN A N 1
ATOM 850 C CA . ASN A 1 108 ? -6.591 22.487 -14.088 1.00 72.38 108 ASN A CA 1
ATOM 851 C C . ASN A 1 108 ? -5.985 21.086 -14.202 1.00 72.38 108 ASN A C 1
ATOM 853 O O . ASN A 1 108 ? -5.390 20.760 -15.225 1.00 72.38 108 ASN A O 1
ATOM 857 N N . HIS A 1 109 ? -6.201 20.250 -13.185 1.00 63.22 109 HIS A N 1
ATOM 858 C CA . HIS A 1 109 ? -5.873 18.827 -13.248 1.00 63.22 109 HIS A CA 1
ATOM 859 C C . HIS A 1 109 ? -6.651 18.171 -14.393 1.00 63.22 109 HIS A C 1
ATOM 861 O O . HIS A 1 109 ? -7.886 18.141 -14.379 1.00 63.22 109 HIS A O 1
ATOM 867 N N . GLN A 1 110 ? -5.933 17.669 -15.395 1.00 65.25 110 GLN A N 1
ATOM 868 C CA . GLN A 1 110 ? -6.530 16.838 -16.431 1.00 65.25 110 GLN A CA 1
ATOM 869 C C . GLN A 1 110 ? -6.797 15.437 -15.859 1.00 65.25 110 GLN A C 1
ATOM 871 O O . GLN A 1 110 ? -6.032 14.965 -15.017 1.00 65.25 110 GLN A O 1
ATOM 876 N N . PRO A 1 111 ? -7.894 14.770 -16.260 1.00 69.38 111 PRO A N 1
ATOM 877 C CA . PRO A 1 111 ? -8.146 13.403 -15.827 1.00 69.38 111 PRO A CA 1
ATOM 878 C C . PRO A 1 111 ? -6.999 12.483 -16.280 1.00 69.38 111 PRO A C 1
ATOM 880 O O . PRO A 1 111 ? -6.411 12.731 -17.336 1.00 69.38 111 PRO A O 1
ATOM 883 N N . PRO A 1 112 ? -6.690 11.414 -15.522 1.00 63.31 112 PRO A N 1
ATOM 884 C CA . PRO A 1 112 ? -5.675 10.449 -15.925 1.00 63.31 112 PRO A CA 1
ATOM 885 C C . PRO A 1 112 ? -6.033 9.859 -17.291 1.00 63.31 112 PRO A C 1
ATOM 887 O O . PRO A 1 112 ? -7.194 9.533 -17.557 1.00 63.31 112 PRO A O 1
ATOM 890 N N . VAL A 1 113 ? -5.035 9.746 -18.167 1.00 63.41 113 VAL A N 1
ATOM 891 C CA . VAL A 1 113 ? -5.218 9.271 -19.540 1.00 63.41 113 VAL A CA 1
ATOM 892 C C . VAL A 1 113 ? -4.536 7.919 -19.661 1.00 63.41 113 VAL A C 1
ATOM 894 O O . VAL A 1 113 ? -3.367 7.748 -19.322 1.00 63.41 113 VAL A O 1
ATOM 897 N N . GLN A 1 114 ? -5.270 6.929 -20.152 1.00 64.75 114 GLN A N 1
ATOM 898 C CA . GLN A 1 114 ? -4.674 5.645 -20.487 1.00 64.75 114 GLN A CA 1
ATOM 899 C C . GLN A 1 114 ? -3.718 5.830 -21.669 1.00 64.75 114 GLN A C 1
ATOM 901 O O . GLN A 1 114 ? -4.109 6.385 -22.701 1.00 64.75 114 GLN A O 1
ATOM 906 N N . ILE A 1 115 ? -2.463 5.401 -21.515 1.00 61.59 115 ILE A N 1
ATOM 907 C CA . ILE A 1 115 ? -1.477 5.547 -22.581 1.00 61.59 115 ILE A CA 1
ATOM 908 C C . ILE A 1 115 ? -1.750 4.470 -23.621 1.00 61.59 115 ILE A C 1
ATOM 910 O O . ILE A 1 115 ? -1.618 3.280 -23.354 1.00 61.59 115 ILE A O 1
ATOM 914 N N . TYR A 1 116 ? -2.087 4.909 -24.826 1.00 63.06 116 TYR A N 1
ATOM 915 C CA . TYR A 1 116 ? -2.039 4.072 -26.012 1.00 63.06 116 TYR A CA 1
ATOM 916 C C . TYR A 1 116 ? -0.787 4.474 -26.773 1.00 63.06 116 TYR A C 1
ATOM 918 O O . TYR A 1 116 ? -0.723 5.578 -27.328 1.00 63.06 116 TYR A O 1
ATOM 926 N N . TYR A 1 117 ? 0.229 3.616 -26.756 1.00 57.19 117 TYR A N 1
ATOM 927 C CA . TYR A 1 117 ? 1.338 3.801 -27.672 1.00 57.19 117 TYR A CA 1
ATOM 928 C C . TYR A 1 117 ? 0.804 3.514 -29.074 1.00 57.19 117 TYR A C 1
ATOM 930 O O . TYR A 1 117 ? 0.132 2.529 -29.331 1.00 57.19 117 TYR A O 1
ATOM 938 N N . ARG A 1 118 ? 0.991 4.455 -29.989 1.00 59.91 118 ARG A N 1
ATOM 939 C CA . ARG A 1 118 ? 0.681 4.228 -31.394 1.00 59.91 118 ARG A CA 1
ATOM 940 C C . ARG A 1 118 ? 2.008 4.310 -32.107 1.00 59.91 118 ARG A C 1
ATOM 942 O O . ARG A 1 118 ? 2.607 5.382 -32.093 1.00 59.91 118 ARG A O 1
ATOM 949 N N . ASN A 1 119 ? 2.421 3.220 -32.751 1.00 57.53 119 ASN A N 1
ATOM 950 C CA . ASN A 1 119 ? 3.679 3.124 -33.509 1.00 57.53 119 ASN A CA 1
ATOM 951 C C . ASN A 1 119 ? 3.901 4.308 -34.478 1.00 57.53 119 ASN A C 1
ATOM 953 O O . ASN A 1 119 ? 5.030 4.632 -34.831 1.00 57.53 119 ASN A O 1
ATOM 957 N N . ASP A 1 120 ? 2.820 4.982 -34.882 1.00 54.81 120 ASP A N 1
ATOM 958 C CA . ASP A 1 120 ? 2.819 6.120 -35.801 1.00 54.81 120 ASP A CA 1
ATOM 959 C C . ASP A 1 120 ? 3.199 7.474 -35.152 1.00 54.81 120 ASP A C 1
ATOM 961 O O . ASP A 1 120 ? 3.360 8.470 -35.863 1.00 54.81 120 ASP A O 1
ATOM 965 N N . LEU A 1 121 ? 3.287 7.569 -33.818 1.00 64.12 121 LEU A N 1
ATOM 966 C CA . LEU A 1 121 ? 3.510 8.823 -33.088 1.00 64.12 121 LEU A CA 1
ATOM 967 C C . LEU A 1 121 ? 4.752 8.727 -32.187 1.00 64.12 121 LEU A C 1
ATOM 969 O O . LEU A 1 121 ? 4.759 7.950 -31.234 1.00 64.12 121 LEU A O 1
ATOM 973 N N . PRO A 1 122 ? 5.796 9.545 -32.428 1.00 60.53 122 PRO A N 1
ATOM 974 C CA . PRO A 1 122 ? 6.999 9.507 -31.611 1.00 60.53 122 PRO A CA 1
ATOM 975 C C . PRO A 1 122 ? 6.704 9.992 -30.189 1.00 60.53 122 PRO A C 1
ATOM 977 O O . PRO A 1 122 ? 6.016 10.996 -29.985 1.00 60.53 122 PRO A O 1
ATO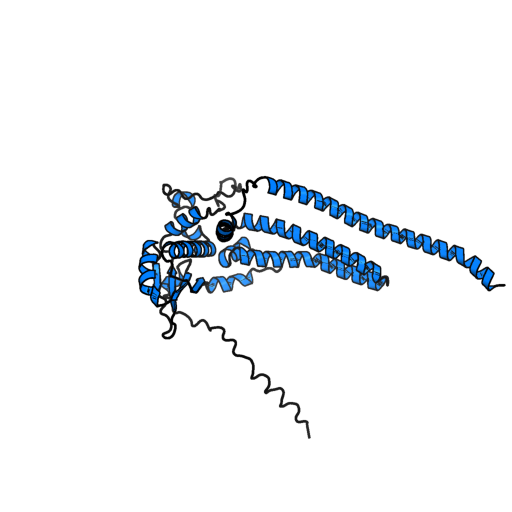M 980 N N . LEU A 1 123 ? 7.287 9.302 -29.207 1.00 59.25 123 LEU A N 1
ATOM 981 C CA . LEU A 1 123 ? 7.111 9.569 -27.776 1.00 59.25 123 LEU A CA 1
ATOM 982 C C . LEU A 1 123 ? 7.452 11.009 -27.373 1.00 59.25 123 LEU A C 1
ATOM 984 O O . LEU A 1 123 ? 6.831 11.592 -26.483 1.00 59.25 123 LEU A O 1
ATOM 988 N N . SER A 1 124 ? 8.399 11.607 -28.096 1.00 59.28 124 SER A N 1
ATOM 989 C CA . SER A 1 124 ? 8.811 13.001 -27.942 1.00 59.28 124 SER A CA 1
ATOM 990 C C . SER A 1 124 ? 7.661 13.995 -28.104 1.00 59.28 124 SER A C 1
ATOM 992 O O . SER A 1 124 ? 7.747 15.102 -27.581 1.00 59.28 124 SER A O 1
ATOM 994 N N . ARG A 1 125 ? 6.569 13.616 -28.782 1.00 66.31 125 ARG A N 1
ATOM 995 C CA . ARG A 1 125 ? 5.382 14.465 -28.925 1.00 66.31 125 ARG A CA 1
ATOM 996 C C . ARG A 1 125 ? 4.549 14.552 -27.646 1.00 66.31 125 ARG A C 1
ATOM 998 O O . ARG A 1 125 ? 3.864 15.550 -27.458 1.00 66.31 125 ARG A O 1
ATOM 1005 N N . PHE A 1 126 ? 4.594 13.526 -26.799 1.00 66.06 126 PHE A N 1
ATOM 1006 C CA . PHE A 1 126 ? 3.813 13.470 -25.561 1.00 66.06 126 PHE A CA 1
ATOM 1007 C C . PHE A 1 126 ? 4.602 13.973 -24.358 1.00 66.06 126 PHE A C 1
ATOM 1009 O O . PHE A 1 126 ? 4.040 14.631 -23.493 1.00 66.06 126 PHE A O 1
ATOM 1016 N N . VAL A 1 127 ? 5.898 13.672 -24.317 1.00 68.12 127 VAL A N 1
ATOM 1017 C CA . VAL A 1 127 ? 6.731 13.877 -23.124 1.00 68.12 127 VAL A CA 1
ATOM 1018 C C . VAL A 1 127 ? 7.767 14.989 -23.337 1.00 68.12 127 VAL A C 1
ATOM 1020 O O . VAL A 1 127 ? 8.367 15.481 -22.390 1.00 68.12 127 VAL A O 1
ATOM 1023 N N . GLY A 1 128 ? 7.966 15.444 -24.577 1.00 73.69 128 GLY A N 1
ATOM 1024 C CA . GLY A 1 128 ? 9.145 16.226 -24.940 1.00 73.69 128 GLY A CA 1
ATOM 1025 C C . GLY A 1 128 ? 10.386 15.330 -24.972 1.00 73.69 128 GLY A C 1
ATOM 1026 O O . GLY A 1 128 ? 10.500 14.355 -24.231 1.00 73.69 128 GLY A O 1
ATOM 1027 N N . SER A 1 129 ? 11.340 15.623 -25.856 1.00 69.69 129 SER A N 1
ATOM 1028 C CA . SER A 1 129 ? 12.573 14.827 -25.972 1.00 69.69 129 SER A CA 1
ATOM 1029 C C . SER A 1 129 ? 13.434 14.843 -24.705 1.00 69.69 129 SER A C 1
ATOM 1031 O O . SER A 1 129 ? 14.238 13.940 -24.514 1.00 69.69 129 SER A O 1
ATOM 1033 N N . GLU A 1 130 ? 13.266 15.851 -23.848 1.00 70.25 130 GLU A N 1
ATOM 1034 C CA . GLU A 1 130 ? 14.077 16.054 -22.641 1.00 70.25 130 GLU A CA 1
ATOM 1035 C C . GLU A 1 130 ? 13.606 15.225 -21.434 1.00 70.25 130 GLU A C 1
ATOM 1037 O O . GLU A 1 130 ? 14.381 15.026 -20.504 1.00 70.25 130 GLU A O 1
ATOM 1042 N N . HIS A 1 131 ? 12.375 14.697 -21.446 1.00 73.81 131 HIS A N 1
ATOM 1043 C CA . HIS A 1 131 ? 11.798 13.993 -20.289 1.00 73.81 131 HIS A CA 1
ATOM 1044 C C . HIS A 1 131 ? 11.562 12.494 -20.515 1.00 73.81 131 HIS A C 1
ATOM 1046 O O . HIS A 1 131 ? 10.969 11.836 -19.657 1.00 73.81 131 HIS A O 1
ATOM 1052 N N . ILE A 1 132 ? 12.034 11.934 -21.635 1.00 73.31 132 ILE A N 1
ATOM 1053 C CA . ILE A 1 132 ? 11.839 10.511 -21.965 1.00 73.31 132 ILE A CA 1
ATOM 1054 C C . ILE A 1 132 ? 12.431 9.612 -20.868 1.00 73.31 132 ILE A C 1
ATOM 1056 O O . ILE A 1 132 ? 11.776 8.671 -20.429 1.00 73.31 132 ILE A O 1
ATOM 1060 N N . GLU A 1 133 ? 13.620 9.942 -20.356 1.00 76.06 133 GLU A N 1
ATOM 1061 C CA . GLU A 1 133 ? 14.290 9.156 -19.308 1.00 76.06 133 GLU A CA 1
ATOM 1062 C C . GLU A 1 133 ? 13.553 9.193 -17.960 1.00 76.06 133 GLU A C 1
ATOM 1064 O O . GLU A 1 133 ? 13.623 8.245 -17.180 1.00 76.06 133 GLU A O 1
ATOM 1069 N N . THR A 1 134 ? 12.820 10.277 -17.690 1.00 81.06 134 THR A N 1
ATOM 1070 C CA . THR A 1 134 ? 12.061 10.481 -16.445 1.00 81.06 134 THR A CA 1
ATOM 1071 C C . THR A 1 134 ? 10.606 10.030 -16.536 1.00 81.06 134 THR A C 1
ATOM 1073 O O . THR A 1 134 ? 9.887 10.101 -15.543 1.00 81.06 134 THR A O 1
ATOM 1076 N N . PHE A 1 135 ? 10.156 9.596 -17.717 1.00 83.31 135 PHE A N 1
ATOM 1077 C CA . PHE A 1 135 ? 8.756 9.257 -17.959 1.00 83.31 135 PHE A CA 1
ATOM 1078 C C . PHE A 1 135 ? 8.282 8.078 -17.106 1.00 83.31 135 PHE A C 1
ATOM 1080 O O . PHE A 1 135 ? 7.227 8.128 -16.469 1.00 83.31 135 PHE A O 1
ATOM 1087 N N . PHE A 1 136 ? 9.095 7.024 -17.070 1.00 85.88 136 PHE A N 1
ATOM 1088 C CA . PHE A 1 136 ? 8.899 5.905 -16.165 1.00 85.88 136 PHE A CA 1
ATOM 1089 C C . PHE A 1 136 ? 9.769 6.093 -14.938 1.00 85.88 136 PHE A C 1
ATOM 1091 O O . PHE A 1 136 ? 10.976 6.322 -15.045 1.00 85.88 136 PHE A O 1
ATOM 1098 N N . THR A 1 137 ? 9.165 5.928 -13.769 1.00 86.56 137 THR A N 1
ATOM 1099 C CA . THR A 1 137 ? 9.917 5.808 -12.528 1.00 86.56 137 THR A CA 1
ATOM 1100 C C . THR A 1 137 ? 10.797 4.565 -12.585 1.00 86.56 137 THR A C 1
ATOM 1102 O O . THR A 1 137 ? 10.509 3.597 -13.290 1.00 86.56 137 THR A O 1
ATOM 1105 N N . LYS A 1 138 ? 11.881 4.568 -11.815 1.00 86.75 138 LYS A N 1
ATOM 1106 C CA . LYS A 1 138 ? 12.815 3.443 -11.757 1.00 86.75 138 LYS A CA 1
ATOM 1107 C C . LYS A 1 138 ? 12.119 2.124 -11.416 1.00 86.75 138 LYS A C 1
ATOM 1109 O O . LYS A 1 138 ? 12.406 1.111 -12.045 1.00 86.75 138 LYS A O 1
ATOM 1114 N N . THR A 1 139 ? 11.180 2.130 -10.468 1.00 87.00 139 THR A N 1
ATOM 1115 C CA . THR A 1 139 ? 10.413 0.922 -10.140 1.00 87.00 139 THR A CA 1
ATOM 1116 C C . THR A 1 139 ? 9.529 0.458 -11.293 1.00 87.00 139 THR A C 1
ATOM 1118 O O . THR A 1 139 ? 9.497 -0.736 -11.561 1.00 87.00 139 THR A O 1
ATOM 1121 N N . GLU A 1 140 ? 8.880 1.364 -12.026 1.00 86.69 140 GLU A N 1
ATOM 1122 C CA . GLU A 1 140 ? 8.090 0.983 -13.206 1.00 86.69 140 GLU A CA 1
ATOM 1123 C C . GLU A 1 140 ? 8.970 0.420 -14.321 1.00 86.69 140 GLU A C 1
ATOM 1125 O O . GLU A 1 140 ? 8.602 -0.570 -14.939 1.00 86.69 140 GLU A O 1
ATOM 1130 N N . GLN A 1 141 ? 10.156 0.994 -14.552 1.00 88.31 141 GLN A N 1
ATOM 1131 C CA . GLN A 1 141 ? 11.116 0.445 -15.514 1.00 88.31 141 GLN A CA 1
ATOM 1132 C C . GLN A 1 141 ? 11.526 -0.980 -15.127 1.00 88.31 141 GLN A C 1
ATOM 1134 O O . GLN A 1 141 ? 11.564 -1.865 -15.979 1.00 88.31 141 GLN A O 1
ATOM 1139 N N . LEU A 1 142 ? 11.795 -1.216 -13.839 1.00 87.81 142 LEU A N 1
ATOM 1140 C CA . LEU A 1 142 ? 12.142 -2.539 -13.319 1.00 87.81 142 LEU A CA 1
ATOM 1141 C C . LEU A 1 142 ? 10.970 -3.525 -13.433 1.00 87.81 142 LEU A C 1
ATOM 1143 O O . LEU A 1 142 ? 11.188 -4.661 -13.844 1.00 87.81 142 LEU A O 1
ATOM 1147 N N . GLN A 1 143 ? 9.741 -3.099 -13.127 1.00 87.25 143 GLN A N 1
ATOM 1148 C CA . GLN A 1 143 ? 8.535 -3.922 -13.270 1.00 87.25 143 GLN A CA 1
ATOM 1149 C C . GLN A 1 143 ? 8.250 -4.264 -14.735 1.00 87.25 143 GLN A C 1
ATOM 1151 O O . GLN A 1 143 ? 8.039 -5.429 -15.058 1.00 87.25 143 GLN A O 1
ATOM 1156 N N . LEU A 1 144 ? 8.305 -3.282 -15.638 1.00 88.12 144 LEU A N 1
ATOM 1157 C CA . LEU A 1 144 ? 8.118 -3.502 -17.072 1.00 88.12 144 LEU A CA 1
ATOM 1158 C C . LEU A 1 144 ? 9.193 -4.423 -17.638 1.00 88.12 144 LEU A C 1
ATOM 1160 O O . LEU A 1 144 ? 8.877 -5.316 -18.416 1.00 88.12 144 LEU A O 1
ATOM 1164 N N . MET A 1 145 ? 10.448 -4.250 -17.219 1.00 88.56 145 MET A N 1
ATOM 1165 C CA . MET A 1 145 ? 11.538 -5.133 -17.622 1.00 88.56 145 MET A CA 1
ATOM 1166 C C . MET A 1 145 ? 11.340 -6.553 -17.079 1.00 88.56 145 MET A C 1
ATOM 1168 O O . MET A 1 145 ? 11.522 -7.512 -17.823 1.00 88.56 145 MET A O 1
ATOM 1172 N N . HIS A 1 146 ? 10.904 -6.707 -15.828 1.00 87.69 146 HIS A N 1
ATOM 1173 C CA . HIS A 1 146 ? 10.556 -8.010 -15.263 1.00 87.69 146 HIS A CA 1
ATOM 1174 C C . HIS A 1 146 ? 9.415 -8.683 -16.045 1.00 87.69 146 HIS A C 1
ATOM 1176 O O . HIS A 1 146 ? 9.568 -9.823 -16.484 1.00 87.69 146 HIS A O 1
ATOM 1182 N N . CYS A 1 147 ? 8.313 -7.964 -16.299 1.00 86.88 147 CYS A N 1
ATOM 1183 C CA . CYS A 1 147 ? 7.181 -8.473 -17.076 1.00 86.88 147 CYS A CA 1
ATOM 1184 C C . CYS A 1 147 ? 7.617 -8.812 -18.529 1.00 86.88 147 CYS A C 1
ATOM 1186 O O . CYS A 1 147 ? 7.218 -9.848 -19.063 1.00 86.88 147 CYS A O 1
ATOM 1188 N N . LEU A 1 148 ? 8.479 -7.999 -19.158 1.00 88.00 148 LEU A N 1
ATOM 1189 C CA . LEU A 1 148 ? 9.031 -8.243 -20.500 1.00 88.00 148 LEU A CA 1
ATOM 1190 C C . LEU A 1 148 ? 9.882 -9.516 -20.542 1.00 88.00 148 LEU A C 1
ATOM 1192 O O . LEU A 1 148 ? 9.702 -10.350 -21.428 1.00 88.00 148 LEU A O 1
ATOM 1196 N N . MET A 1 149 ? 10.791 -9.690 -19.582 1.00 87.56 149 MET A N 1
ATOM 1197 C CA . MET A 1 149 ? 11.606 -10.899 -19.494 1.00 87.56 149 MET A CA 1
ATOM 1198 C C . MET A 1 149 ? 10.724 -12.124 -19.276 1.00 87.56 149 MET A C 1
ATOM 1200 O O . MET A 1 149 ? 10.823 -13.081 -20.037 1.00 87.56 149 MET A O 1
ATOM 1204 N N . LYS A 1 150 ? 9.799 -12.082 -18.312 1.00 86.75 150 LYS A N 1
ATOM 1205 C CA . LYS A 1 150 ? 8.869 -13.192 -18.078 1.00 86.75 150 LYS A CA 1
ATOM 1206 C C . LYS A 1 150 ? 8.136 -13.578 -19.366 1.00 86.75 150 LYS A C 1
ATOM 1208 O O . LYS A 1 150 ? 8.113 -14.752 -19.723 1.00 86.75 150 LYS A O 1
ATOM 1213 N N . HIS A 1 151 ? 7.633 -12.596 -20.118 1.00 86.31 151 HIS A N 1
ATOM 1214 C CA . HIS A 1 151 ? 6.956 -12.830 -21.395 1.00 86.31 151 HIS A CA 1
ATOM 1215 C C . HIS A 1 151 ? 7.869 -13.475 -22.451 1.00 86.31 151 HIS A C 1
ATOM 1217 O O . HIS A 1 151 ? 7.497 -14.453 -23.100 1.00 86.31 151 HIS A O 1
ATOM 1223 N N . VAL A 1 152 ? 9.079 -12.944 -22.627 1.00 86.94 152 VAL A N 1
ATOM 1224 C CA . VAL A 1 152 ? 10.052 -13.426 -23.617 1.00 86.94 152 VAL A CA 1
ATOM 1225 C C . VAL A 1 152 ? 10.470 -14.861 -23.330 1.00 86.94 152 VAL A C 1
ATOM 1227 O O . VAL A 1 152 ? 10.478 -15.693 -24.241 1.00 86.94 152 VAL A O 1
ATOM 1230 N N . PHE A 1 153 ? 10.842 -15.139 -22.083 1.00 84.81 153 PHE A N 1
ATOM 1231 C CA . PHE A 1 153 ? 11.378 -16.435 -21.695 1.00 84.81 153 PHE A CA 1
ATOM 1232 C C . PHE A 1 153 ? 10.285 -17.502 -21.687 1.00 84.81 153 PHE A C 1
ATOM 1234 O O . PHE A 1 153 ? 10.509 -18.569 -22.252 1.00 84.81 153 PHE A O 1
ATOM 1241 N N . ASN A 1 154 ? 9.080 -17.177 -21.203 1.00 84.31 154 ASN A N 1
ATOM 1242 C CA . ASN A 1 154 ? 7.938 -18.094 -21.248 1.00 84.31 154 ASN A CA 1
ATOM 1243 C C . ASN A 1 154 ? 7.532 -18.436 -22.697 1.00 84.31 154 ASN A C 1
ATOM 1245 O O . ASN A 1 154 ? 7.211 -19.574 -23.018 1.00 84.31 154 ASN A O 1
ATOM 1249 N N . LYS A 1 155 ? 7.609 -17.470 -23.625 1.00 84.62 155 LYS A N 1
ATOM 1250 C CA . LYS A 1 155 ? 7.222 -17.690 -25.029 1.00 84.62 155 LYS A CA 1
ATOM 1251 C C . LYS A 1 155 ? 8.250 -18.474 -25.844 1.00 84.62 155 LYS A C 1
ATOM 1253 O O . LYS A 1 155 ? 7.874 -19.201 -26.763 1.00 84.62 155 LYS A O 1
ATOM 1258 N N . LYS A 1 156 ? 9.545 -18.253 -25.601 1.00 76.81 156 LYS A N 1
ATOM 1259 C CA . LYS A 1 156 ? 10.620 -18.801 -26.447 1.00 76.81 156 LYS A CA 1
ATOM 1260 C C . LYS A 1 156 ? 11.279 -20.048 -25.872 1.00 76.81 156 LYS A C 1
ATOM 1262 O O . LYS A 1 156 ? 11.922 -20.762 -26.638 1.00 76.81 156 LYS A O 1
ATOM 1267 N N . SER A 1 157 ? 11.137 -20.322 -24.578 1.00 64.88 157 SER A N 1
ATOM 1268 C CA . SER A 1 157 ? 11.815 -21.451 -23.962 1.00 64.88 157 SER A CA 1
ATOM 1269 C C . SER A 1 157 ? 10.936 -22.205 -22.980 1.00 64.88 157 SER A C 1
ATOM 1271 O O . SER A 1 157 ? 10.661 -21.740 -21.882 1.00 64.88 157 SER A O 1
ATOM 1273 N N . ASN A 1 158 ? 10.601 -23.441 -23.343 1.00 72.38 158 ASN A N 1
ATOM 1274 C CA . ASN A 1 158 ? 9.933 -24.367 -22.433 1.00 72.38 158 ASN A CA 1
ATOM 1275 C C . ASN A 1 158 ? 10.862 -24.879 -21.309 1.00 72.38 158 ASN A C 1
ATOM 1277 O O . ASN A 1 158 ? 10.390 -25.623 -20.460 1.00 72.38 158 ASN A O 1
ATOM 1281 N N . ASN A 1 159 ? 12.159 -24.526 -21.307 1.00 77.88 159 ASN A N 1
ATOM 1282 C CA . ASN A 1 159 ? 13.168 -25.129 -20.422 1.00 77.88 159 ASN A CA 1
ATOM 1283 C C . ASN A 1 159 ? 14.099 -24.128 -19.713 1.00 77.88 159 ASN A C 1
ATOM 1285 O O . ASN A 1 159 ? 15.008 -24.565 -19.014 1.00 77.88 159 ASN A O 1
ATOM 1289 N N . ILE A 1 160 ? 13.943 -22.813 -19.902 1.00 82.00 160 ILE A N 1
ATOM 1290 C CA . ILE A 1 160 ? 14.793 -21.836 -19.202 1.00 82.00 160 ILE A CA 1
ATOM 1291 C C . ILE A 1 160 ? 14.052 -21.350 -17.967 1.00 82.00 160 ILE A C 1
ATOM 1293 O O . ILE A 1 160 ? 13.172 -20.495 -18.057 1.00 82.00 160 ILE A O 1
ATOM 1297 N N . GLU A 1 161 ? 14.423 -21.904 -16.818 1.00 79.50 161 GLU A N 1
ATOM 1298 C CA . GLU A 1 161 ? 13.930 -21.463 -15.520 1.00 79.50 161 GLU A CA 1
ATOM 1299 C C . GLU A 1 161 ? 14.820 -20.323 -15.004 1.00 79.50 161 GLU A C 1
ATOM 1301 O O . GLU A 1 161 ? 16.042 -20.448 -14.917 1.00 79.50 161 GLU A O 1
ATOM 1306 N N . MET A 1 162 ? 14.218 -19.171 -14.698 1.00 81.94 162 MET A N 1
ATOM 1307 C CA . MET A 1 162 ? 14.925 -18.101 -13.992 1.00 81.94 162 MET A CA 1
ATOM 1308 C C . MET A 1 162 ? 14.946 -18.437 -12.511 1.00 81.94 162 MET A C 1
ATOM 1310 O O . MET A 1 162 ? 13.890 -18.551 -11.892 1.00 81.94 162 MET A O 1
ATOM 1314 N N . LYS A 1 163 ? 16.139 -18.545 -11.928 1.00 85.19 163 LYS A N 1
ATOM 1315 C CA . LYS A 1 163 ? 16.271 -18.918 -10.518 1.00 85.19 163 LYS A CA 1
ATOM 1316 C C . LYS A 1 163 ? 15.919 -17.763 -9.588 1.00 85.19 163 LYS A C 1
ATOM 1318 O O . LYS A 1 163 ? 15.241 -17.955 -8.581 1.00 85.19 163 LYS A O 1
ATOM 1323 N N . ALA A 1 164 ? 16.407 -1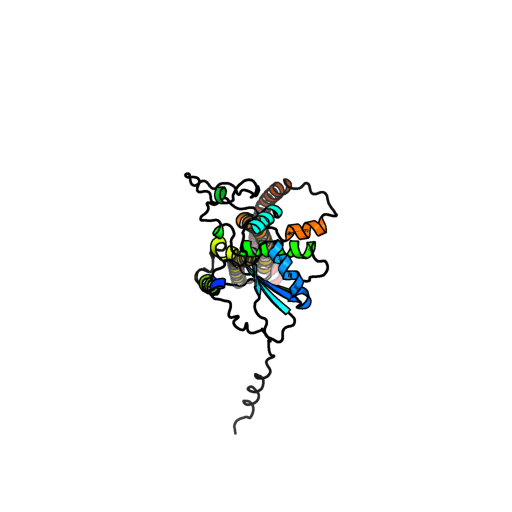6.569 -9.911 1.00 86.19 164 ALA A N 1
ATOM 1324 C CA . ALA A 1 164 ? 16.132 -15.363 -9.148 1.00 86.19 164 ALA A CA 1
ATOM 1325 C C . ALA A 1 164 ? 16.331 -14.109 -10.004 1.00 86.19 164 ALA A C 1
ATOM 1327 O O . ALA A 1 164 ? 17.177 -14.065 -10.899 1.00 86.19 164 ALA A O 1
ATOM 1328 N N . VAL A 1 165 ? 15.551 -13.073 -9.696 1.00 85.31 165 VAL A N 1
ATOM 1329 C CA . VAL A 1 165 ? 15.671 -11.746 -10.298 1.00 85.31 165 VAL A CA 1
ATOM 1330 C C . VAL A 1 165 ? 15.824 -10.725 -9.178 1.00 85.31 165 VAL A C 1
ATOM 1332 O O . VAL A 1 165 ? 14.968 -10.618 -8.300 1.00 85.31 165 VAL A O 1
ATOM 1335 N N . TRP A 1 166 ? 16.909 -9.955 -9.212 1.00 86.94 166 TRP A N 1
ATOM 1336 C CA . TRP A 1 166 ? 17.245 -8.964 -8.196 1.00 86.94 166 TRP A CA 1
ATOM 1337 C C . TRP A 1 166 ? 17.366 -7.574 -8.811 1.00 86.94 166 TRP A C 1
ATOM 1339 O O . TRP A 1 166 ? 17.966 -7.378 -9.865 1.00 86.94 166 TRP A O 1
ATOM 1349 N N . THR A 1 167 ? 16.846 -6.563 -8.124 1.00 85.62 167 THR A N 1
ATOM 1350 C CA . THR A 1 167 ? 17.000 -5.163 -8.539 1.00 85.62 167 THR A CA 1
ATOM 1351 C C . THR A 1 167 ? 18.189 -4.535 -7.823 1.00 85.62 167 THR A C 1
ATOM 1353 O O . THR A 1 167 ? 18.240 -4.565 -6.587 1.00 85.62 167 THR A O 1
ATOM 1356 N N . LEU A 1 168 ? 19.118 -3.909 -8.551 1.00 82.38 168 LEU A N 1
ATOM 1357 C CA . LEU A 1 168 ? 20.226 -3.211 -7.901 1.00 82.38 168 LEU A CA 1
ATOM 1358 C C . LEU A 1 168 ? 19.751 -1.873 -7.320 1.00 82.38 168 LEU A C 1
ATOM 1360 O O . LEU A 1 168 ? 19.286 -0.985 -8.040 1.00 82.38 168 LEU A O 1
ATOM 1364 N N . ARG A 1 169 ? 19.892 -1.696 -6.003 1.00 77.75 169 ARG A N 1
ATOM 1365 C CA . ARG A 1 169 ? 19.538 -0.437 -5.335 1.00 77.75 169 ARG A CA 1
ATOM 1366 C C . ARG A 1 169 ? 20.730 0.517 -5.294 1.00 77.75 169 ARG A C 1
ATOM 1368 O O . ARG A 1 169 ? 21.842 0.129 -4.943 1.00 77.75 169 ARG A O 1
ATOM 1375 N N . SER A 1 170 ? 20.488 1.793 -5.596 1.00 79.44 170 SER A N 1
ATOM 1376 C CA . SER A 1 170 ? 21.514 2.830 -5.457 1.00 79.44 170 SER A CA 1
ATOM 1377 C C . SER A 1 170 ? 21.752 3.138 -3.978 1.00 79.44 170 SER A C 1
ATOM 1379 O O . SER A 1 170 ? 20.815 3.440 -3.238 1.00 79.44 170 SER A O 1
ATOM 1381 N N . SER A 1 171 ? 23.015 3.129 -3.538 1.00 79.25 171 SER A N 1
ATOM 1382 C CA . SER A 1 171 ? 23.379 3.472 -2.151 1.00 79.25 171 SER A CA 1
ATOM 1383 C C . SER A 1 171 ? 22.963 4.899 -1.760 1.00 79.25 171 SER A C 1
ATOM 1385 O O . SER A 1 171 ? 22.736 5.175 -0.581 1.00 79.25 171 SER A O 1
ATOM 1387 N N . LYS A 1 172 ? 22.845 5.813 -2.736 1.00 79.94 172 LYS A N 1
ATOM 1388 C CA . LYS A 1 172 ? 22.451 7.211 -2.495 1.00 79.94 172 LYS A CA 1
ATOM 1389 C C . LYS A 1 172 ? 20.985 7.316 -2.067 1.00 79.94 172 LYS A C 1
ATOM 1391 O O . LYS A 1 172 ? 20.701 7.913 -1.034 1.00 79.94 172 LYS A O 1
ATOM 1396 N N . GLU A 1 173 ? 20.090 6.637 -2.785 1.00 73.62 173 GLU A N 1
ATOM 1397 C CA . GLU A 1 173 ? 18.643 6.604 -2.501 1.00 73.62 173 GLU A CA 1
ATOM 1398 C C . GLU A 1 173 ? 18.360 6.065 -1.088 1.00 73.62 173 GLU A C 1
ATOM 1400 O O . GLU A 1 173 ? 17.515 6.586 -0.362 1.00 73.62 173 GLU A O 1
ATOM 1405 N N . GLN A 1 174 ? 19.129 5.062 -0.651 1.00 77.31 174 GLN A N 1
ATOM 1406 C CA . GLN A 1 174 ? 18.969 4.461 0.673 1.00 77.31 174 GLN A CA 1
ATOM 1407 C C . GLN A 1 174 ? 19.338 5.413 1.823 1.00 77.31 174 GLN A C 1
ATOM 1409 O O . GLN A 1 174 ? 18.792 5.288 2.919 1.00 77.31 174 GLN A O 1
ATOM 1414 N N . LYS A 1 175 ? 20.252 6.364 1.594 1.00 80.62 175 LYS A N 1
ATOM 1415 C CA . LYS A 1 175 ? 20.686 7.327 2.619 1.00 80.62 175 LYS A CA 1
ATOM 1416 C C . LYS A 1 175 ? 19.743 8.519 2.755 1.00 80.62 175 LYS A C 1
ATOM 1418 O O . LYS A 1 175 ? 19.678 9.105 3.831 1.00 80.62 175 LYS A O 1
ATOM 1423 N N . GLU A 1 176 ? 19.021 8.868 1.694 1.00 77.00 176 GLU A N 1
ATOM 1424 C CA . GLU A 1 176 ? 18.127 10.034 1.663 1.00 77.00 176 GLU A CA 1
ATOM 1425 C C . GLU A 1 176 ? 16.706 9.716 2.150 1.00 77.00 176 GLU A C 1
ATOM 1427 O O . GLU A 1 176 ? 16.032 10.592 2.683 1.00 77.00 176 GLU A O 1
ATOM 1432 N N . ALA A 1 177 ? 16.263 8.460 2.042 1.00 70.50 177 ALA A N 1
ATOM 1433 C CA . ALA A 1 177 ? 14.927 8.048 2.467 1.00 70.50 177 ALA A CA 1
ATOM 1434 C C . ALA A 1 177 ? 14.600 8.284 3.965 1.00 70.50 177 ALA A C 1
ATOM 1436 O O . ALA A 1 177 ? 13.521 8.799 4.245 1.00 70.50 177 ALA A O 1
ATOM 1437 N N . PRO A 1 178 ? 15.457 7.950 4.953 1.00 70.12 178 PRO A N 1
ATOM 1438 C CA . PRO A 1 178 ? 15.041 7.964 6.360 1.00 70.12 178 PRO A CA 1
ATOM 1439 C C . PRO A 1 178 ? 14.918 9.364 6.981 1.00 70.12 178 PRO A C 1
ATOM 1441 O O . PRO A 1 178 ? 14.282 9.509 8.022 1.00 70.12 178 PRO A O 1
ATOM 1444 N N . THR A 1 179 ? 15.511 10.407 6.392 1.00 72.06 179 THR A N 1
ATOM 1445 C CA . THR A 1 179 ? 15.540 11.749 7.008 1.00 72.06 179 THR A CA 1
ATOM 1446 C C . THR A 1 179 ? 14.246 12.538 6.819 1.00 72.06 179 THR A C 1
ATOM 1448 O O . THR A 1 179 ? 13.995 13.473 7.577 1.00 72.06 179 THR A O 1
ATOM 1451 N N . CYS A 1 180 ? 13.403 12.168 5.851 1.00 67.06 180 CYS A N 1
ATOM 1452 C CA . CYS A 1 180 ? 12.147 12.860 5.552 1.00 67.06 180 CYS A CA 1
ATOM 1453 C C . CYS A 1 180 ? 10.897 12.175 6.134 1.00 67.06 180 CYS A C 1
ATOM 1455 O O . CYS A 1 180 ? 9.777 12.620 5.879 1.00 67.06 180 CYS A O 1
ATOM 1457 N N . TRP A 1 181 ? 11.058 11.103 6.917 1.00 77.75 181 TRP A N 1
ATOM 1458 C CA . TRP A 1 181 ? 9.934 10.343 7.467 1.00 77.75 181 TRP A CA 1
ATOM 1459 C C . TRP A 1 181 ? 9.463 10.957 8.785 1.00 77.75 181 TRP A C 1
ATOM 1461 O O . TRP A 1 181 ? 9.899 10.583 9.873 1.00 77.75 181 TRP A O 1
ATOM 1471 N N . GLY A 1 182 ? 8.556 11.929 8.683 1.00 77.88 182 GLY A N 1
ATOM 1472 C CA . GLY A 1 182 ? 7.787 12.387 9.835 1.00 77.88 182 GLY A CA 1
ATOM 1473 C C . GLY A 1 182 ? 6.884 11.270 10.365 1.00 77.88 182 GLY A C 1
ATOM 1474 O O . GLY A 1 182 ? 6.352 10.477 9.592 1.00 77.88 182 GLY A O 1
ATOM 1475 N N . ALA A 1 183 ? 6.664 11.229 11.682 1.00 73.19 183 ALA A N 1
ATOM 1476 C CA . ALA A 1 183 ? 5.867 10.184 12.336 1.00 73.19 183 ALA A CA 1
ATOM 1477 C C . ALA A 1 183 ? 4.407 10.097 11.842 1.00 73.19 183 ALA A C 1
ATOM 1479 O O . ALA A 1 183 ? 3.780 9.049 11.972 1.00 73.19 183 ALA A O 1
ATOM 1480 N N . PHE A 1 184 ? 3.867 11.186 11.279 1.00 72.19 184 PHE A N 1
ATOM 1481 C CA . PHE A 1 184 ? 2.448 11.292 10.923 1.00 72.19 184 PHE A CA 1
ATOM 1482 C C . PHE A 1 184 ? 2.167 11.756 9.498 1.00 72.19 184 PHE A C 1
ATOM 1484 O O . PHE A 1 184 ? 1.012 11.690 9.092 1.00 72.19 184 PHE A O 1
ATOM 1491 N N . ASP A 1 185 ? 3.170 12.178 8.728 1.00 77.81 185 ASP A N 1
ATOM 1492 C CA . ASP A 1 185 ? 2.959 12.616 7.345 1.00 77.81 185 ASP A CA 1
ATOM 1493 C C . ASP A 1 185 ? 4.201 12.340 6.497 1.00 77.81 185 ASP A C 1
ATOM 1495 O O . ASP A 1 185 ? 5.008 13.222 6.200 1.00 77.81 185 ASP A O 1
ATOM 1499 N N . ALA A 1 186 ? 4.416 11.061 6.187 1.00 81.62 186 ALA A N 1
ATOM 1500 C CA . ALA A 1 186 ? 5.477 10.685 5.272 1.00 81.62 186 ALA A CA 1
ATOM 1501 C C . ALA A 1 186 ? 5.031 10.983 3.825 1.00 81.62 186 ALA A C 1
ATOM 1503 O O . ALA A 1 186 ? 3.930 10.594 3.428 1.00 81.62 186 ALA A O 1
ATOM 1504 N N . PRO A 1 187 ? 5.867 11.634 3.001 1.00 84.25 187 PRO A N 1
ATOM 1505 C CA . PRO A 1 187 ? 5.573 11.869 1.588 1.00 84.25 187 PRO A CA 1
ATOM 1506 C C . PRO A 1 187 ? 5.700 10.575 0.754 1.00 84.25 187 PRO A C 1
ATOM 1508 O O . PRO A 1 187 ? 6.655 10.398 -0.005 1.00 84.25 187 PRO A O 1
ATOM 1511 N N . TYR A 1 188 ? 4.727 9.662 0.892 1.00 84.75 188 TYR A N 1
ATOM 1512 C CA . TYR A 1 188 ? 4.703 8.346 0.229 1.00 84.75 188 TYR A CA 1
ATOM 1513 C C . TYR A 1 188 ? 4.833 8.447 -1.290 1.00 84.75 188 TYR A C 1
ATOM 1515 O O . TYR A 1 188 ? 5.640 7.739 -1.890 1.00 84.75 188 TYR A O 1
ATOM 1523 N N . GLU A 1 189 ? 4.060 9.355 -1.889 1.00 83.69 189 GLU A N 1
ATOM 1524 C CA . GLU A 1 189 ? 3.928 9.493 -3.344 1.00 83.69 189 GLU A CA 1
ATOM 1525 C C . GLU A 1 189 ? 5.257 9.903 -3.990 1.00 83.69 189 GLU A C 1
ATOM 1527 O O . GLU A 1 189 ? 5.604 9.434 -5.067 1.00 83.69 189 GLU A O 1
ATOM 1532 N N . LYS A 1 190 ? 6.041 10.739 -3.299 1.00 84.69 190 LYS A N 1
ATOM 1533 C CA . LYS A 1 190 ? 7.259 11.327 -3.862 1.00 84.69 190 LYS A CA 1
ATOM 1534 C C . LYS A 1 190 ? 8.485 10.422 -3.752 1.00 84.69 190 LYS A C 1
ATOM 1536 O O . LYS A 1 190 ? 9.347 10.479 -4.622 1.00 84.69 190 LYS A O 1
ATOM 1541 N N . TYR A 1 191 ? 8.589 9.624 -2.689 1.00 85.50 191 TYR A N 1
ATOM 1542 C CA . TYR A 1 191 ? 9.820 8.874 -2.405 1.00 85.50 191 TYR A CA 1
ATOM 1543 C C . TYR A 1 191 ? 9.613 7.372 -2.272 1.00 85.50 191 TYR A C 1
ATOM 1545 O O . TYR A 1 191 ? 10.503 6.612 -2.632 1.00 85.50 191 TYR A O 1
ATOM 1553 N N . LEU A 1 192 ? 8.474 6.921 -1.745 1.00 87.94 192 LEU A N 1
ATOM 1554 C CA . LEU A 1 192 ? 8.293 5.508 -1.424 1.00 87.94 192 LEU A CA 1
ATOM 1555 C C . LEU A 1 192 ? 7.846 4.715 -2.650 1.00 87.94 192 LEU A C 1
ATOM 1557 O O . LEU A 1 192 ? 8.445 3.689 -2.960 1.00 87.94 192 LEU A O 1
ATOM 1561 N N . VAL A 1 193 ? 6.859 5.239 -3.379 1.00 89.06 193 VAL A N 1
ATOM 1562 C CA . VAL A 1 193 ? 6.335 4.604 -4.597 1.00 89.06 193 VAL A CA 1
ATOM 1563 C C . VAL A 1 193 ? 7.421 4.456 -5.676 1.00 89.06 193 VAL A C 1
ATOM 1565 O O . VAL A 1 193 ? 7.613 3.334 -6.140 1.00 89.06 193 VAL A O 1
ATOM 1568 N N . PRO A 1 194 ? 8.218 5.491 -6.022 1.00 86.25 194 PRO A N 1
ATOM 1569 C CA . PRO A 1 194 ? 9.204 5.378 -7.104 1.00 86.25 194 PRO A CA 1
ATOM 1570 C C . PRO A 1 194 ? 10.438 4.526 -6.772 1.00 86.25 194 PRO A C 1
ATOM 1572 O O . PRO A 1 194 ? 11.227 4.239 -7.672 1.00 86.25 194 PRO A O 1
ATOM 1575 N N . VAL A 1 195 ? 10.655 4.207 -5.488 1.00 85.44 195 VAL A N 1
ATOM 1576 C CA . VAL A 1 195 ? 11.853 3.498 -4.999 1.00 85.44 195 VAL A CA 1
ATOM 1577 C C . VAL A 1 195 ? 11.540 2.056 -4.609 1.00 85.44 195 VAL A C 1
ATOM 1579 O O . VAL A 1 195 ? 12.340 1.157 -4.870 1.00 85.44 195 VAL A O 1
ATOM 1582 N N . PHE A 1 196 ? 10.406 1.828 -3.947 1.00 86.06 196 PHE A N 1
ATOM 1583 C CA . PHE A 1 196 ? 10.027 0.522 -3.406 1.00 86.06 196 PHE A CA 1
ATOM 1584 C C . PHE A 1 196 ? 8.836 -0.110 -4.124 1.00 86.06 196 PHE A C 1
ATOM 1586 O O . PHE A 1 196 ? 8.584 -1.294 -3.922 1.00 86.06 196 PHE A O 1
ATOM 1593 N N . GLY A 1 197 ? 8.121 0.654 -4.947 1.00 88.44 197 GLY A N 1
ATOM 1594 C CA . GLY A 1 197 ? 6.900 0.204 -5.601 1.00 88.44 197 GLY A CA 1
ATOM 1595 C C . GLY A 1 197 ? 5.646 0.412 -4.764 1.00 88.44 197 GLY A C 1
ATOM 1596 O O . GLY A 1 197 ? 5.681 0.848 -3.607 1.00 88.44 197 GLY A O 1
ATOM 1597 N N . CYS A 1 198 ? 4.514 0.109 -5.395 1.00 88.31 198 CYS A N 1
ATOM 1598 C CA . CYS A 1 198 ? 3.191 0.356 -4.838 1.00 88.31 198 CYS A CA 1
ATOM 1599 C C . CYS A 1 198 ? 2.889 -0.532 -3.626 1.00 88.31 198 CYS A C 1
ATOM 1601 O O . CYS A 1 198 ? 2.352 -0.024 -2.646 1.00 88.31 198 CYS A O 1
ATOM 1603 N N . ASP A 1 199 ? 3.286 -1.807 -3.630 1.00 88.56 199 ASP A N 1
ATOM 1604 C CA . ASP A 1 199 ? 2.918 -2.756 -2.564 1.00 88.56 199 ASP A CA 1
ATOM 1605 C C . ASP A 1 199 ? 3.572 -2.412 -1.231 1.00 88.56 199 ASP A C 1
ATOM 1607 O O . ASP A 1 199 ? 2.924 -2.338 -0.183 1.00 88.56 199 ASP A O 1
ATOM 1611 N N . VAL A 1 200 ? 4.872 -2.118 -1.278 1.00 90.06 200 VAL A N 1
ATOM 1612 C CA . VAL A 1 200 ? 5.620 -1.679 -0.101 1.00 90.06 200 VAL A CA 1
ATOM 1613 C C . VAL A 1 200 ? 5.075 -0.337 0.384 1.00 90.06 200 VAL A C 1
ATOM 1615 O O . VAL A 1 200 ? 4.861 -0.152 1.585 1.00 90.06 200 VAL A O 1
ATOM 1618 N N . ALA A 1 201 ? 4.784 0.596 -0.529 1.00 91.06 201 ALA A N 1
ATOM 1619 C CA . ALA A 1 201 ? 4.193 1.877 -0.162 1.00 91.06 201 ALA A CA 1
ATOM 1620 C C . ALA A 1 201 ? 2.811 1.722 0.491 1.00 91.06 201 ALA A C 1
ATOM 1622 O O . ALA A 1 201 ? 2.519 2.379 1.495 1.00 91.06 201 ALA A O 1
ATOM 1623 N N . GLN A 1 202 ? 1.992 0.805 -0.019 1.00 91.50 202 GLN A N 1
ATOM 1624 C CA . GLN A 1 202 ? 0.684 0.461 0.521 1.00 91.50 202 GLN A CA 1
ATOM 1625 C C . GLN A 1 202 ? 0.800 -0.132 1.928 1.00 91.50 202 GLN A C 1
ATOM 1627 O O . GLN A 1 202 ? 0.033 0.256 2.810 1.00 91.50 202 GLN A O 1
ATOM 1632 N N . TYR A 1 203 ? 1.778 -1.005 2.175 1.00 93.00 203 TYR A N 1
ATOM 1633 C CA . TYR A 1 203 ? 2.046 -1.545 3.508 1.00 93.00 203 TYR A CA 1
ATOM 1634 C C . TYR A 1 203 ? 2.383 -0.442 4.521 1.00 93.00 203 TYR A C 1
ATOM 1636 O O . TYR A 1 203 ? 1.785 -0.368 5.596 1.00 93.00 203 TYR A O 1
ATOM 1644 N N . TYR A 1 204 ? 3.296 0.471 4.181 1.00 92.56 204 TYR A N 1
ATOM 1645 C CA . TYR A 1 204 ? 3.628 1.569 5.092 1.00 92.56 204 TYR A CA 1
ATOM 1646 C C . TYR A 1 204 ? 2.459 2.541 5.285 1.00 92.56 204 TYR A C 1
ATOM 1648 O O . TYR A 1 204 ? 2.293 3.094 6.377 1.00 92.56 204 TYR A O 1
ATOM 1656 N N . LYS A 1 205 ? 1.617 2.724 4.262 1.00 91.62 205 LYS A N 1
ATOM 1657 C CA . LYS A 1 205 ? 0.395 3.522 4.378 1.00 91.62 205 LYS A CA 1
ATOM 1658 C C . LYS A 1 205 ? -0.634 2.864 5.299 1.00 91.62 205 LYS A C 1
ATOM 1660 O O . LYS A 1 205 ? -1.244 3.563 6.109 1.00 91.62 205 LYS A O 1
ATOM 1665 N N . LEU A 1 206 ? -0.784 1.538 5.229 1.00 94.06 206 LEU A N 1
ATOM 1666 C CA . LEU A 1 206 ? -1.596 0.754 6.164 1.00 94.06 206 LEU A CA 1
ATOM 1667 C C . LEU A 1 206 ? -1.118 0.960 7.592 1.00 94.06 206 LEU A C 1
ATOM 1669 O O . LEU A 1 206 ? -1.922 1.269 8.467 1.00 94.06 206 LEU A O 1
ATOM 1673 N N . LEU A 1 207 ? 0.189 0.828 7.818 1.00 93.31 207 LEU A N 1
ATOM 1674 C CA . LEU A 1 207 ? 0.779 0.960 9.144 1.00 93.31 207 LEU A CA 1
ATOM 1675 C C . LEU A 1 207 ? 0.523 2.352 9.740 1.00 93.31 207 LEU A C 1
ATOM 1677 O O . LEU A 1 207 ? 0.112 2.463 10.895 1.00 93.31 207 LEU A O 1
ATOM 1681 N N . GLN A 1 208 ? 0.698 3.408 8.941 1.00 90.56 208 GLN A N 1
ATOM 1682 C CA . GLN A 1 208 ? 0.413 4.784 9.355 1.00 90.56 208 GLN A CA 1
ATOM 1683 C C . GLN A 1 208 ? -1.070 4.988 9.681 1.00 90.56 208 GLN A C 1
ATOM 1685 O O . GLN A 1 208 ? -1.402 5.570 10.718 1.00 90.56 208 GLN A O 1
ATOM 1690 N N . GLN A 1 209 ? -1.968 4.503 8.819 1.00 92.38 209 GLN A N 1
ATOM 1691 C CA . GLN A 1 209 ? -3.408 4.621 9.036 1.00 92.38 209 GLN A CA 1
ATOM 1692 C C . GLN A 1 209 ? -3.827 3.857 10.295 1.00 92.38 209 GLN A C 1
ATOM 1694 O O . GLN A 1 209 ? -4.575 4.385 11.113 1.00 92.38 209 GLN A O 1
ATOM 1699 N N . TYR A 1 210 ? -3.304 2.646 10.486 1.00 94.38 210 TYR A N 1
ATOM 1700 C CA . TYR A 1 210 ? -3.559 1.825 11.664 1.00 94.38 210 TYR A CA 1
ATOM 1701 C C . TYR A 1 210 ? -3.099 2.522 12.947 1.00 94.38 210 TYR A C 1
ATOM 1703 O O . TYR A 1 210 ? -3.892 2.678 13.873 1.00 94.38 210 TYR A O 1
ATOM 1711 N N . ALA A 1 211 ? -1.865 3.035 12.979 1.00 93.19 211 ALA A N 1
ATOM 1712 C CA . ALA A 1 211 ? -1.341 3.784 14.120 1.00 93.19 211 ALA A CA 1
ATOM 1713 C C . ALA A 1 211 ? -2.182 5.037 14.432 1.00 93.19 211 ALA A C 1
ATOM 1715 O O . ALA A 1 211 ? -2.502 5.303 15.592 1.00 93.19 211 ALA A O 1
ATOM 1716 N N . THR A 1 212 ? -2.605 5.769 13.397 1.00 88.69 212 THR A N 1
ATOM 1717 C CA . THR A 1 212 ? -3.453 6.964 13.539 1.00 88.69 212 THR A CA 1
ATOM 1718 C C . THR A 1 212 ? -4.833 6.621 14.106 1.00 88.69 212 THR A C 1
ATOM 1720 O O . THR A 1 212 ? -5.339 7.342 14.963 1.00 88.69 212 THR A O 1
ATOM 1723 N N . TRP A 1 213 ? -5.432 5.503 13.684 1.00 91.94 213 TRP A N 1
ATOM 1724 C CA . TRP A 1 213 ? -6.724 5.031 14.198 1.00 91.94 213 TRP A CA 1
ATOM 1725 C C . TRP A 1 213 ? -6.640 4.429 15.601 1.00 91.94 213 TRP A C 1
ATOM 1727 O O . TRP A 1 213 ? -7.636 4.442 16.328 1.00 91.94 213 TRP A O 1
ATOM 1737 N N . LEU A 1 214 ? -5.472 3.925 16.000 1.00 92.00 214 LEU A N 1
ATOM 1738 C CA . LEU A 1 214 ? -5.258 3.349 17.324 1.00 92.00 214 LEU A CA 1
ATOM 1739 C C . LEU A 1 214 ? -5.210 4.420 18.424 1.00 92.00 214 LEU A C 1
ATOM 1741 O O . LEU A 1 214 ? -5.684 4.172 19.528 1.00 92.00 214 LEU A O 1
ATOM 1745 N N . LEU A 1 215 ? -4.692 5.619 18.130 1.00 87.56 215 LEU A N 1
ATOM 1746 C CA . LEU A 1 215 ? -4.602 6.734 19.086 1.00 87.56 215 LEU A CA 1
ATOM 1747 C C . LEU A 1 215 ? -5.943 7.110 19.752 1.00 87.56 215 LEU A C 1
ATOM 1749 O O . LEU A 1 215 ? -5.994 7.133 20.985 1.00 87.56 215 LEU A O 1
ATOM 1753 N N . PRO A 1 2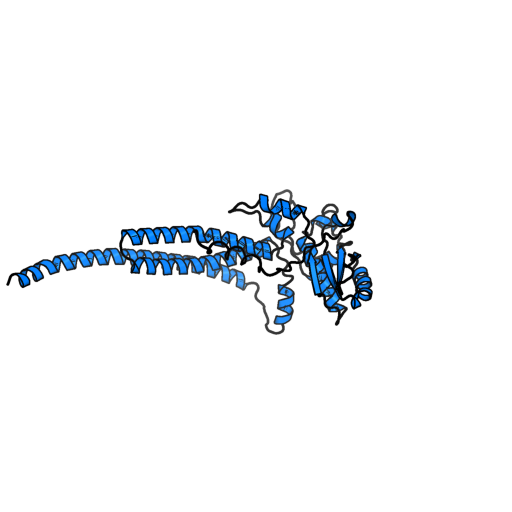16 ? -7.039 7.382 19.012 1.00 83.69 216 PRO A N 1
ATOM 1754 C CA . PRO A 1 216 ? -8.321 7.703 19.634 1.00 83.69 216 PRO A CA 1
ATOM 1755 C C . PRO A 1 216 ? -8.908 6.514 20.399 1.00 83.69 216 PRO A C 1
ATOM 1757 O O . PRO A 1 216 ? -9.466 6.710 21.477 1.00 83.69 216 PRO A O 1
ATOM 1760 N N . LEU A 1 217 ? -8.745 5.284 19.894 1.00 91.31 217 LEU A N 1
ATOM 1761 C CA . LEU A 1 217 ? -9.205 4.084 20.596 1.00 91.31 217 LEU A CA 1
ATOM 1762 C C . LEU A 1 217 ? -8.475 3.914 21.933 1.00 91.31 217 LEU A C 1
ATOM 1764 O O . LEU A 1 217 ? -9.117 3.701 22.956 1.00 91.31 217 LEU A O 1
ATOM 1768 N N . ALA A 1 218 ? -7.149 4.069 21.940 1.00 92.25 218 ALA A N 1
ATOM 1769 C CA . ALA A 1 218 ? -6.339 4.017 23.150 1.00 92.25 218 ALA A CA 1
ATOM 1770 C C . ALA A 1 218 ? -6.777 5.087 24.162 1.00 92.25 218 ALA A C 1
ATOM 1772 O O . ALA A 1 218 ? -6.924 4.784 25.344 1.00 92.25 218 ALA A O 1
ATOM 1773 N N . GLY A 1 219 ? -7.063 6.309 23.699 1.00 86.56 219 GLY A N 1
ATOM 1774 C CA . GLY A 1 219 ? -7.600 7.378 24.543 1.00 86.56 219 GLY A CA 1
ATOM 1775 C C . GLY A 1 219 ? -8.936 7.013 25.198 1.00 86.56 219 GLY A C 1
ATOM 1776 O O . GLY A 1 219 ? -9.094 7.191 26.405 1.00 86.56 219 GLY A O 1
ATOM 1777 N N . VAL A 1 220 ? -9.874 6.446 24.432 1.00 87.06 220 VAL A N 1
ATOM 1778 C CA . VAL A 1 220 ? -11.179 5.995 24.949 1.00 87.06 220 VAL A CA 1
ATOM 1779 C C . VAL A 1 220 ? -11.019 4.844 25.942 1.00 87.06 220 VAL A C 1
ATOM 1781 O O . VAL A 1 220 ? -11.631 4.877 27.006 1.00 87.06 220 VAL A O 1
ATOM 1784 N N . CYS A 1 221 ? -10.174 3.854 25.648 1.00 90.94 221 CYS A N 1
ATOM 1785 C CA . CYS A 1 221 ? -9.931 2.731 26.555 1.00 90.94 221 CYS A CA 1
ATOM 1786 C C . CYS A 1 221 ? -9.298 3.184 27.880 1.00 90.94 221 CYS A C 1
ATOM 1788 O O . CYS A 1 221 ? -9.735 2.744 28.939 1.00 90.94 221 CYS A O 1
ATOM 1790 N N . ILE A 1 222 ? -8.317 4.096 27.846 1.00 93.31 222 ILE A N 1
ATOM 1791 C CA . ILE A 1 222 ? -7.712 4.666 29.064 1.00 93.31 222 ILE A CA 1
ATOM 1792 C C . ILE A 1 222 ? -8.758 5.445 29.871 1.00 93.31 222 ILE A C 1
ATOM 1794 O O . ILE A 1 222 ? -8.803 5.333 31.095 1.00 93.31 222 ILE A O 1
ATOM 1798 N N . PHE A 1 223 ? -9.619 6.212 29.198 1.00 87.00 223 PHE A N 1
ATOM 1799 C CA . PHE A 1 223 ? -10.702 6.943 29.851 1.00 87.00 223 PHE A CA 1
ATOM 1800 C C . PHE A 1 223 ? -11.711 6.002 30.526 1.00 87.00 223 PHE A C 1
ATOM 1802 O O . PHE A 1 223 ? -12.043 6.200 31.691 1.00 87.00 223 PHE A O 1
ATOM 1809 N N . LEU A 1 224 ? -12.147 4.945 29.837 1.00 88.81 224 LEU A N 1
ATOM 1810 C CA . LEU A 1 224 ? -13.047 3.937 30.400 1.00 88.81 224 LEU A CA 1
ATOM 1811 C C . LEU A 1 224 ? -12.415 3.207 31.588 1.00 88.81 224 LEU A C 1
ATOM 1813 O O . LEU A 1 224 ? -13.080 3.026 32.604 1.00 88.81 224 LEU A O 1
ATOM 1817 N N . GLN A 1 225 ? -11.125 2.870 31.507 1.00 92.19 225 GLN A N 1
ATOM 1818 C CA . GLN A 1 225 ? -10.385 2.276 32.622 1.00 92.19 225 GLN A CA 1
ATOM 1819 C C . GLN A 1 225 ? -10.343 3.207 33.844 1.00 92.19 225 GLN A C 1
ATOM 1821 O O . GLN A 1 225 ? -10.441 2.749 34.982 1.00 92.19 225 GLN A O 1
ATOM 1826 N N . LEU A 1 226 ? -10.219 4.519 33.624 1.00 88.44 226 LEU A N 1
ATOM 1827 C CA . LEU A 1 226 ? -10.264 5.513 34.695 1.00 88.44 226 LEU A CA 1
ATOM 1828 C C . LEU A 1 226 ? -11.670 5.626 35.306 1.00 88.44 226 LEU A C 1
ATOM 1830 O O . LEU A 1 226 ? -11.793 5.726 36.524 1.00 88.44 226 LEU A O 1
ATOM 1834 N N . CYS A 1 227 ? -12.725 5.579 34.488 1.00 85.25 227 CYS A N 1
ATOM 1835 C CA . CYS A 1 227 ? -14.106 5.536 34.973 1.00 85.25 227 CYS A CA 1
ATOM 1836 C C . CYS A 1 227 ? -14.376 4.283 35.810 1.00 85.25 227 CYS A C 1
ATOM 1838 O O . CYS A 1 227 ? -14.984 4.390 36.871 1.00 85.25 227 CYS A O 1
ATOM 1840 N N . ASP A 1 228 ? -13.887 3.121 35.376 1.00 93.00 228 ASP A N 1
ATOM 1841 C CA . ASP A 1 228 ? -14.022 1.875 36.132 1.00 93.00 228 ASP A CA 1
ATOM 1842 C C . ASP A 1 228 ? -13.369 1.981 37.512 1.00 93.00 228 ASP A C 1
ATOM 1844 O O . ASP A 1 228 ? -14.002 1.715 38.535 1.00 93.00 228 ASP A O 1
ATOM 1848 N N . TYR A 1 229 ? -12.137 2.499 37.544 1.00 92.81 229 TYR A N 1
ATOM 1849 C CA . TYR A 1 229 ? -11.396 2.735 38.780 1.00 92.81 229 TYR A CA 1
ATOM 1850 C C . TYR A 1 229 ? -12.135 3.670 39.754 1.00 92.81 229 TYR A C 1
ATOM 1852 O O . TYR A 1 229 ? -12.042 3.495 40.968 1.00 92.81 229 TYR A O 1
ATOM 1860 N N . LEU A 1 230 ? -12.877 4.658 39.243 1.00 89.81 230 LEU A N 1
ATOM 1861 C CA . LEU A 1 230 ? -13.627 5.613 40.066 1.00 89.81 230 LEU A CA 1
ATOM 1862 C C . LEU A 1 230 ? -15.011 5.098 40.495 1.00 89.81 230 LEU A C 1
ATOM 1864 O O . LEU A 1 230 ? -15.461 5.429 41.590 1.00 89.81 230 LEU A O 1
ATOM 1868 N N . SER A 1 231 ? -15.699 4.326 39.650 1.00 89.25 231 SER A N 1
ATOM 1869 C CA . SER A 1 231 ? -17.076 3.872 39.891 1.00 89.25 231 SER A CA 1
ATOM 1870 C C . SER A 1 231 ? -17.178 2.501 40.566 1.00 89.25 231 SER A C 1
ATOM 1872 O O . SER A 1 231 ? -18.215 2.209 41.160 1.00 89.25 231 SER A O 1
ATOM 1874 N N . GLY A 1 232 ? -16.153 1.647 40.459 1.00 89.12 232 GLY A N 1
ATOM 1875 C CA . GLY A 1 232 ? -16.173 0.273 40.978 1.00 89.12 232 GLY A CA 1
ATOM 1876 C C . GLY A 1 232 ? -17.175 -0.650 40.266 1.00 89.12 232 GLY A C 1
ATOM 1877 O O . GLY A 1 232 ? -17.727 -1.555 40.891 1.00 89.12 232 GLY A O 1
ATOM 1878 N N . ARG A 1 233 ? -17.469 -0.401 38.979 1.00 83.56 233 ARG A N 1
ATOM 1879 C CA . ARG A 1 233 ? -18.493 -1.108 38.177 1.00 83.56 233 ARG A CA 1
ATOM 1880 C C . ARG A 1 233 ? -17.872 -1.890 37.011 1.00 83.56 233 ARG A C 1
ATOM 1882 O O . ARG A 1 233 ? -18.214 -1.664 35.848 1.00 83.56 233 ARG A O 1
ATOM 1889 N N . GLU A 1 234 ? -17.052 -2.880 37.345 1.00 86.69 234 GLU A N 1
ATOM 1890 C CA . GLU A 1 234 ? -16.205 -3.633 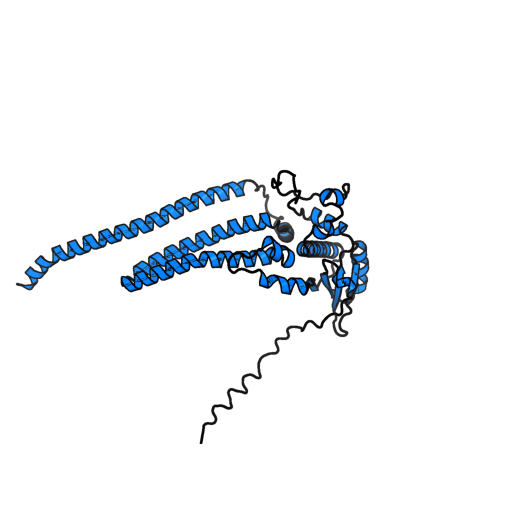36.401 1.00 86.69 234 GLU A CA 1
ATOM 1891 C C . GLU A 1 234 ? -16.979 -4.230 35.204 1.00 86.69 234 GLU A C 1
ATOM 1893 O O . GLU A 1 234 ? -16.585 -4.096 34.043 1.00 86.69 234 GLU A O 1
ATOM 1898 N N . TYR A 1 235 ? -18.140 -4.847 35.455 1.00 86.50 235 TYR A N 1
ATOM 1899 C CA . TYR A 1 235 ? -18.897 -5.570 34.421 1.00 86.50 235 TYR A CA 1
ATOM 1900 C C . TYR A 1 235 ? -19.460 -4.668 33.314 1.00 86.50 235 TYR A C 1
ATOM 1902 O O . TYR A 1 235 ? -19.544 -5.072 32.153 1.00 86.50 235 TYR A O 1
ATOM 1910 N N . ILE A 1 236 ? -19.866 -3.447 33.665 1.00 84.62 236 ILE A N 1
ATOM 1911 C CA . ILE A 1 236 ? -20.513 -2.522 32.726 1.00 84.62 236 ILE A CA 1
ATOM 1912 C C . ILE A 1 236 ? -19.466 -1.913 31.796 1.00 84.62 236 ILE A C 1
ATOM 1914 O O . ILE A 1 236 ? -19.676 -1.850 30.583 1.00 84.62 236 ILE A O 1
ATOM 1918 N N . VAL A 1 237 ? -18.323 -1.505 32.351 1.00 86.00 237 VAL A N 1
ATOM 1919 C CA . VAL A 1 237 ? -17.237 -0.906 31.569 1.00 86.00 237 VAL A CA 1
ATOM 1920 C C . VAL A 1 237 ? -16.667 -1.914 30.573 1.00 86.00 237 VAL A C 1
ATOM 1922 O O . VAL A 1 237 ? -16.432 -1.564 29.412 1.00 86.00 237 VAL A O 1
ATOM 1925 N N . ALA A 1 238 ? -16.539 -3.181 30.976 1.00 89.00 238 ALA A N 1
ATOM 1926 C CA . ALA A 1 238 ? -16.133 -4.259 30.081 1.00 89.00 238 ALA A CA 1
ATOM 1927 C C . ALA A 1 238 ? -17.095 -4.412 28.887 1.00 89.00 238 ALA A C 1
ATOM 1929 O O . ALA A 1 238 ? -16.654 -4.423 27.736 1.00 89.00 238 ALA A O 1
ATOM 1930 N N . ALA A 1 239 ? -18.411 -4.452 29.138 1.00 88.94 239 ALA A N 1
ATOM 1931 C CA . ALA A 1 239 ? -19.415 -4.584 28.080 1.00 88.94 239 ALA A CA 1
ATOM 1932 C C . ALA A 1 239 ? -19.375 -3.410 27.083 1.00 88.94 239 ALA A C 1
ATOM 1934 O O . ALA A 1 239 ? -19.396 -3.624 25.869 1.00 88.94 239 ALA A O 1
ATOM 1935 N N . ILE A 1 240 ? -19.258 -2.175 27.582 1.00 86.81 240 ILE A N 1
ATOM 1936 C CA . ILE A 1 240 ? -19.157 -0.968 26.745 1.00 86.81 240 ILE A CA 1
ATOM 1937 C C . ILE A 1 240 ? -17.879 -1.000 25.897 1.00 86.81 240 ILE A C 1
ATOM 1939 O O . ILE A 1 240 ? -17.922 -0.718 24.697 1.00 86.81 240 ILE A O 1
ATOM 1943 N N . THR A 1 241 ? -16.754 -1.401 26.491 1.00 89.25 241 THR A N 1
ATOM 1944 C CA . THR A 1 241 ? -15.467 -1.506 25.791 1.00 89.25 241 THR A CA 1
ATOM 1945 C C . THR A 1 241 ? -15.545 -2.504 24.635 1.00 89.25 241 THR A C 1
ATOM 1947 O O . THR A 1 241 ? -15.116 -2.186 23.526 1.00 89.25 241 THR A O 1
ATOM 1950 N N . CYS A 1 242 ? -16.165 -3.674 24.836 1.00 90.81 242 CYS A N 1
ATOM 1951 C CA . CYS A 1 242 ? -16.364 -4.659 23.768 1.00 90.81 242 CYS A CA 1
ATOM 1952 C C . CYS A 1 242 ? -17.167 -4.098 22.584 1.00 90.81 242 CYS A C 1
ATOM 1954 O O . CYS A 1 242 ? -16.800 -4.326 21.426 1.00 90.81 242 CYS A O 1
ATOM 1956 N N . VAL A 1 243 ? -18.237 -3.341 22.853 1.00 88.75 243 VAL A N 1
ATOM 1957 C CA . VAL A 1 243 ? -19.045 -2.704 21.800 1.00 88.75 243 VAL A CA 1
ATOM 1958 C C . VAL A 1 243 ? -18.216 -1.670 21.040 1.00 88.75 243 VAL A C 1
ATOM 1960 O O . VAL A 1 243 ? -18.193 -1.691 19.811 1.00 88.75 243 VAL A O 1
ATOM 1963 N N . ILE A 1 244 ? -17.481 -0.809 21.748 1.00 88.31 244 ILE A N 1
ATOM 1964 C CA . ILE A 1 244 ? -16.650 0.234 21.131 1.00 88.31 244 ILE A CA 1
ATOM 1965 C C . ILE A 1 244 ? -15.552 -0.372 20.253 1.00 88.31 244 ILE A C 1
ATOM 1967 O O . ILE A 1 244 ? -15.381 0.066 19.117 1.00 88.31 244 ILE A O 1
ATOM 1971 N N . VAL A 1 245 ? -14.846 -1.400 20.733 1.00 92.94 245 VAL A N 1
ATOM 1972 C CA . VAL A 1 245 ? -13.790 -2.081 19.963 1.00 92.94 245 VAL A CA 1
ATOM 1973 C C . VAL A 1 245 ? -14.364 -2.744 18.708 1.00 92.94 245 VAL A C 1
ATOM 1975 O O . VAL A 1 245 ? -13.776 -2.627 17.633 1.00 92.94 245 VAL A O 1
ATOM 1978 N N . SER A 1 246 ? -15.538 -3.375 18.809 1.00 91.38 246 SER A N 1
ATOM 1979 C CA . SER A 1 246 ? -16.213 -4.007 17.663 1.00 91.38 246 SER A CA 1
ATOM 1980 C C . SER A 1 246 ? -16.619 -2.981 16.597 1.00 91.38 246 SER A C 1
ATOM 1982 O O . SER A 1 246 ? -16.413 -3.185 15.396 1.00 91.38 246 SER A O 1
ATOM 1984 N N . VAL A 1 247 ? -17.162 -1.843 17.037 1.00 88.19 247 VAL A N 1
ATOM 1985 C CA . VAL A 1 247 ? -17.527 -0.726 16.160 1.00 88.19 247 VAL A CA 1
ATOM 1986 C C . VAL A 1 247 ? -16.277 -0.140 15.502 1.00 88.19 247 VAL A C 1
ATOM 1988 O O . VAL A 1 247 ? -16.235 -0.013 14.279 1.00 88.19 247 VAL A O 1
ATOM 1991 N N . TRP A 1 248 ? -15.232 0.147 16.282 1.00 93.31 248 TRP A N 1
ATOM 1992 C CA . TRP A 1 248 ? -13.961 0.668 15.778 1.00 93.31 248 TRP A CA 1
ATOM 1993 C C . TRP A 1 248 ? -13.339 -0.246 14.719 1.00 93.31 248 TRP A C 1
ATOM 1995 O O . TRP A 1 248 ? -12.960 0.243 13.657 1.00 93.31 248 TRP A O 1
ATOM 2005 N N . ALA A 1 249 ? -13.296 -1.562 14.955 1.00 94.44 249 ALA A N 1
ATOM 2006 C CA . ALA A 1 249 ? -12.724 -2.522 14.010 1.00 94.44 249 ALA A CA 1
ATOM 2007 C C . ALA A 1 249 ? -13.456 -2.490 12.660 1.00 94.44 249 ALA A C 1
ATOM 2009 O O . ALA A 1 249 ? -12.826 -2.470 11.602 1.00 94.44 249 ALA A O 1
ATOM 2010 N N . THR A 1 250 ? -14.789 -2.401 12.696 1.00 91.56 250 THR A N 1
ATOM 2011 C CA . THR A 1 250 ? -15.621 -2.302 11.489 1.00 91.56 250 THR A CA 1
ATOM 2012 C C . THR A 1 250 ? -15.332 -1.012 10.714 1.00 91.56 250 THR A C 1
ATOM 2014 O O . THR A 1 250 ? -15.135 -1.046 9.498 1.00 91.56 250 THR A O 1
ATOM 2017 N N . PHE A 1 251 ? -15.251 0.129 11.409 1.00 89.44 251 PHE A N 1
ATOM 2018 C CA . PHE A 1 251 ? -14.922 1.415 10.786 1.00 89.44 251 PHE A CA 1
ATOM 2019 C C . PHE A 1 251 ? -13.504 1.450 10.215 1.00 89.44 251 PHE A C 1
ATOM 2021 O O . PHE A 1 251 ? -13.305 1.983 9.123 1.00 89.44 251 PHE A O 1
ATOM 2028 N N . PHE A 1 252 ? -12.534 0.873 10.924 1.00 93.31 252 PHE A N 1
ATOM 2029 C CA . PHE A 1 252 ? -11.151 0.806 10.472 1.00 93.31 252 PHE A CA 1
ATOM 2030 C C . PHE A 1 252 ? -11.037 0.029 9.156 1.00 93.31 252 PHE A C 1
ATOM 2032 O O . PHE A 1 252 ? -10.465 0.544 8.197 1.00 93.31 252 PHE A O 1
ATOM 2039 N N . VAL A 1 253 ? -11.632 -1.168 9.078 1.00 93.31 253 VAL A N 1
ATOM 2040 C CA . VAL A 1 253 ? -11.580 -2.004 7.867 1.00 93.31 253 VAL A CA 1
ATOM 2041 C C . VAL A 1 253 ? -12.223 -1.297 6.673 1.00 93.31 253 VAL A C 1
ATOM 2043 O O . VAL A 1 253 ? -11.655 -1.300 5.582 1.00 93.31 253 VAL A O 1
ATOM 2046 N N . GLU A 1 254 ? -13.376 -0.652 6.854 1.00 90.94 254 GLU A N 1
ATOM 2047 C CA . GLU A 1 254 ? -14.027 0.062 5.752 1.00 90.94 254 GLU A CA 1
ATOM 2048 C C . GLU A 1 254 ? -13.240 1.305 5.314 1.00 90.94 254 GLU A C 1
ATOM 2050 O O . GLU A 1 254 ? -13.056 1.553 4.120 1.00 90.94 254 GLU A O 1
ATOM 2055 N N . SER A 1 255 ? -12.752 2.087 6.278 1.00 91.38 255 SER A N 1
ATOM 2056 C CA . SER A 1 255 ? -11.891 3.246 6.023 1.00 91.38 255 SER A CA 1
ATOM 2057 C C . SER A 1 255 ? -10.644 2.833 5.241 1.00 91.38 255 SER A C 1
ATOM 2059 O O . SER A 1 255 ? -10.290 3.473 4.248 1.00 91.38 255 SER A O 1
ATOM 2061 N N . TRP A 1 256 ? -10.031 1.709 5.626 1.00 94.12 256 TRP A N 1
ATOM 2062 C CA . TRP A 1 256 ? -8.889 1.136 4.928 1.00 94.12 256 TRP A CA 1
ATOM 2063 C C . TRP A 1 256 ? -9.221 0.756 3.484 1.00 94.12 256 TRP A C 1
ATOM 2065 O O . TRP A 1 256 ? -8.479 1.141 2.588 1.00 94.12 256 TRP A O 1
ATOM 2075 N N . LYS A 1 257 ? -10.355 0.091 3.220 1.00 92.00 257 LYS A N 1
ATOM 2076 C CA . LYS A 1 257 ? -10.775 -0.252 1.845 1.00 92.00 257 LYS A CA 1
ATOM 2077 C C . LYS A 1 257 ? -10.892 0.980 0.943 1.00 92.00 257 LYS A C 1
ATOM 2079 O O . LYS A 1 257 ? -10.456 0.950 -0.205 1.00 92.00 257 LYS A O 1
ATOM 2084 N N . ARG A 1 258 ? -11.450 2.079 1.458 1.00 91.38 258 ARG A N 1
ATOM 2085 C CA . ARG A 1 258 ? -11.588 3.340 0.704 1.00 91.38 258 ARG A CA 1
ATOM 2086 C C . ARG A 1 258 ? -10.242 4.007 0.450 1.00 91.38 258 ARG A C 1
ATOM 2088 O O . ARG A 1 258 ? -9.990 4.490 -0.655 1.00 91.38 258 ARG A O 1
ATOM 2095 N N . LEU A 1 259 ? -9.380 4.025 1.466 1.00 91.00 259 LEU A N 1
ATOM 2096 C CA . LEU A 1 259 ? -8.029 4.558 1.339 1.00 91.00 259 LEU A CA 1
ATOM 2097 C C . LEU A 1 259 ? -7.222 3.740 0.330 1.00 91.00 259 LEU A C 1
ATOM 2099 O O . LEU A 1 259 ? -6.569 4.321 -0.526 1.00 91.00 259 LEU A O 1
ATOM 2103 N N . LEU A 1 260 ? -7.340 2.413 0.380 1.00 90.25 260 LEU A N 1
ATOM 2104 C CA . LEU A 1 260 ? -6.708 1.491 -0.551 1.00 90.25 260 LEU A CA 1
ATOM 2105 C C . LEU A 1 260 ? -7.141 1.758 -1.996 1.00 90.25 260 LEU A C 1
ATOM 2107 O O . LEU A 1 260 ? -6.284 1.931 -2.856 1.00 90.25 260 LEU A O 1
ATOM 2111 N N . ALA A 1 261 ? -8.447 1.864 -2.254 1.00 88.56 261 ALA A N 1
ATOM 2112 C CA . ALA A 1 261 ? -8.962 2.199 -3.583 1.00 88.56 261 ALA A CA 1
ATOM 2113 C C . ALA A 1 261 ? -8.427 3.554 -4.081 1.00 88.56 261 ALA A C 1
ATOM 2115 O O . ALA A 1 261 ? -8.023 3.685 -5.233 1.00 88.56 261 ALA A O 1
ATOM 2116 N N . THR A 1 262 ? -8.354 4.548 -3.191 1.00 88.69 262 THR A N 1
ATOM 2117 C CA . THR A 1 262 ? -7.808 5.874 -3.519 1.00 88.69 262 THR A CA 1
ATOM 2118 C C . THR A 1 262 ? -6.307 5.813 -3.813 1.00 88.69 262 THR A C 1
ATOM 2120 O O . THR A 1 262 ? -5.847 6.433 -4.765 1.00 88.69 262 THR A O 1
ATOM 2123 N N . CYS A 1 263 ? -5.534 5.071 -3.016 1.00 89.81 263 CYS A N 1
ATOM 2124 C CA . CYS A 1 263 ? -4.097 4.885 -3.217 1.00 89.81 263 CYS A CA 1
ATOM 2125 C C . CYS A 1 263 ? -3.803 4.147 -4.523 1.00 89.81 263 CYS A C 1
ATOM 2127 O O . CYS A 1 263 ? -2.946 4.597 -5.273 1.00 89.81 263 CYS A O 1
ATOM 2129 N N . ARG A 1 264 ? -4.548 3.078 -4.833 1.00 86.19 264 ARG A N 1
ATOM 2130 C CA . ARG A 1 264 ? -4.423 2.348 -6.104 1.00 86.19 264 ARG A CA 1
ATOM 2131 C C . ARG A 1 264 ? -4.714 3.244 -7.303 1.00 86.19 264 ARG A C 1
ATOM 2133 O O . ARG A 1 264 ? -3.927 3.266 -8.243 1.00 86.19 264 ARG A O 1
ATOM 2140 N N . PHE A 1 265 ? -5.782 4.039 -7.224 1.00 83.31 265 PHE A N 1
ATOM 2141 C CA . PHE A 1 265 ? -6.122 5.006 -8.266 1.00 83.31 265 PHE A CA 1
ATOM 2142 C C . PHE A 1 265 ? -5.026 6.065 -8.451 1.00 83.31 265 PHE A C 1
ATOM 2144 O O . PHE A 1 265 ? -4.607 6.333 -9.570 1.00 83.31 265 PHE A O 1
ATOM 2151 N N . LYS A 1 266 ? -4.529 6.648 -7.354 1.00 84.50 266 LYS A N 1
ATOM 2152 C CA . LYS A 1 266 ? -3.502 7.699 -7.397 1.00 84.50 266 LYS A CA 1
ATOM 2153 C C . LYS A 1 266 ? -2.150 7.208 -7.888 1.00 84.50 266 LYS A C 1
ATOM 2155 O O . LYS A 1 266 ? -1.493 7.892 -8.659 1.00 84.50 266 LYS A O 1
ATOM 2160 N N . TRP A 1 267 ? -1.705 6.056 -7.401 1.00 84.38 267 TRP A N 1
ATOM 2161 C CA . TRP A 1 267 ? -0.391 5.526 -7.753 1.00 84.38 267 TRP A CA 1
ATOM 2162 C C . TRP A 1 267 ? -0.390 4.830 -9.106 1.00 84.38 267 TRP A C 1
ATOM 2164 O O . TRP A 1 267 ? 0.674 4.387 -9.522 1.00 84.38 267 TRP A O 1
ATOM 2174 N N . CYS A 1 268 ? -1.553 4.761 -9.777 1.00 67.25 268 CYS A N 1
ATOM 2175 C CA . CYS A 1 268 ? -1.741 4.033 -11.027 1.00 67.25 268 CYS A CA 1
ATOM 2176 C C . CYS A 1 268 ? -1.021 2.689 -10.947 1.00 67.25 268 CYS A C 1
ATOM 2178 O O . CYS A 1 268 ? -0.195 2.391 -11.808 1.00 67.25 268 CYS A O 1
ATOM 2180 N N . ALA A 1 269 ? -1.244 1.958 -9.842 1.00 62.25 269 ALA A N 1
ATOM 2181 C CA . ALA A 1 269 ? -0.545 0.710 -9.589 1.00 62.25 269 ALA A CA 1
ATOM 2182 C C . ALA A 1 269 ? -0.710 -0.139 -10.847 1.00 62.25 269 ALA A C 1
ATOM 2184 O O . ALA A 1 269 ? -1.838 -0.475 -11.203 1.00 62.25 269 ALA A O 1
ATOM 2185 N N . LEU A 1 270 ? 0.391 -0.366 -11.572 1.00 55.88 270 LEU A N 1
ATOM 2186 C CA . LEU A 1 270 ? 0.391 -1.287 -12.691 1.00 55.88 270 LEU A CA 1
ATOM 2187 C C . LEU A 1 270 ? -0.116 -2.603 -12.117 1.00 55.88 270 LEU A C 1
ATOM 2189 O O . LEU A 1 270 ? 0.607 -3.261 -11.372 1.00 55.88 270 LEU A O 1
ATOM 2193 N N . GLU A 1 271 ? -1.344 -2.975 -12.444 1.00 54.59 271 GLU A N 1
ATOM 2194 C CA . GLU A 1 271 ? -1.902 -4.296 -12.176 1.00 54.59 271 GLU A CA 1
ATOM 2195 C C . GLU A 1 271 ? -1.181 -5.316 -13.094 1.00 54.59 271 GLU A C 1
ATOM 2197 O O . GLU A 1 271 ? -1.804 -5.981 -13.915 1.00 54.59 271 GLU A O 1
ATOM 2202 N N . CYS A 1 272 ? 0.165 -5.408 -13.033 1.00 51.62 272 CYS A N 1
ATOM 2203 C CA . CYS A 1 272 ? 0.921 -6.441 -13.767 1.00 51.62 272 CYS A CA 1
ATOM 2204 C C . CYS A 1 272 ? 0.591 -7.829 -13.185 1.00 51.62 272 CYS A C 1
ATOM 2206 O O . CYS A 1 272 ? 0.621 -8.804 -13.934 1.00 51.62 272 CYS A O 1
ATOM 2208 N N . ASP A 1 273 ? 0.222 -7.904 -11.901 1.00 53.91 273 ASP A N 1
ATOM 2209 C CA . ASP A 1 273 ? -0.011 -9.170 -11.198 1.00 53.91 273 ASP A CA 1
ATOM 2210 C C . ASP A 1 273 ? -1.459 -9.676 -11.339 1.00 53.91 273 ASP A C 1
ATOM 2212 O O . ASP A 1 273 ? -1.669 -10.873 -11.534 1.00 53.91 273 ASP A O 1
ATOM 2216 N N . ASP A 1 274 ? -2.457 -8.785 -11.342 1.00 53.25 274 ASP A N 1
ATOM 2217 C CA . ASP A 1 274 ? -3.869 -9.199 -11.397 1.00 53.25 274 ASP A CA 1
ATOM 2218 C C . ASP A 1 274 ? -4.273 -9.712 -12.793 1.00 53.25 274 ASP A C 1
ATOM 2220 O O . ASP A 1 274 ? -5.125 -10.587 -12.897 1.00 53.25 274 ASP A O 1
ATOM 2224 N N . ALA A 1 275 ? -3.628 -9.241 -13.869 1.00 52.38 275 ALA A N 1
ATOM 2225 C CA . ALA A 1 275 ? -3.898 -9.732 -15.225 1.00 52.38 275 ALA A CA 1
ATOM 2226 C C . ALA A 1 275 ? -3.409 -11.176 -15.452 1.00 52.38 275 ALA A C 1
ATOM 2228 O O . ALA A 1 275 ? -3.988 -11.898 -16.255 1.00 52.38 275 ALA A O 1
ATOM 2229 N N . GLU A 1 276 ? -2.354 -11.604 -14.749 1.00 54.31 276 GLU A N 1
ATOM 2230 C CA . GLU A 1 276 ? -1.857 -12.985 -14.838 1.00 54.31 276 GLU A CA 1
ATOM 2231 C C . GLU A 1 276 ? -2.658 -13.940 -13.945 1.00 54.31 276 GLU A C 1
ATOM 2233 O O . GLU A 1 276 ? -2.831 -15.098 -14.306 1.00 54.31 276 GLU A O 1
ATOM 2238 N N . GLN A 1 277 ? -3.188 -13.459 -12.813 1.00 52.09 277 GLN A N 1
ATOM 2239 C CA . GLN A 1 277 ? -4.117 -14.242 -11.989 1.00 52.09 277 GLN A CA 1
ATOM 2240 C C . GLN A 1 277 ? -5.515 -14.323 -12.610 1.00 52.09 277 GLN A C 1
ATOM 2242 O O . GLN A 1 277 ? -6.158 -15.362 -12.508 1.00 52.09 277 GLN A O 1
ATOM 2247 N N . GLN A 1 278 ? -5.968 -13.274 -13.305 1.00 49.81 278 GLN A N 1
ATOM 2248 C CA . GLN A 1 278 ? -7.224 -13.325 -14.049 1.00 49.81 278 GLN A CA 1
ATOM 2249 C C . GLN A 1 278 ? -7.164 -14.298 -15.227 1.00 49.81 278 GLN A C 1
ATOM 2251 O O . GLN A 1 278 ? -8.133 -15.014 -15.404 1.00 49.81 278 GLN A O 1
ATOM 2256 N N . GLU A 1 279 ? -6.059 -14.422 -15.973 1.00 53.78 279 GLU A N 1
ATOM 2257 C CA . GLU A 1 279 ? -5.971 -15.430 -17.052 1.00 53.78 279 GLU A CA 1
ATOM 2258 C C . GLU A 1 279 ? -5.982 -16.886 -16.539 1.00 53.78 279 GLU A C 1
ATOM 2260 O O . GLU A 1 279 ? -6.377 -17.781 -17.285 1.00 53.78 279 GLU A O 1
ATOM 2265 N N . GLU A 1 280 ? -5.594 -17.147 -15.283 1.00 54.56 280 GLU A N 1
ATOM 2266 C CA . GLU A 1 280 ? -5.720 -18.481 -14.667 1.00 54.56 280 GLU A CA 1
ATOM 2267 C C . GLU A 1 280 ? -7.108 -18.738 -14.044 1.00 54.56 280 GLU A C 1
ATOM 2269 O O . GLU A 1 280 ? -7.474 -19.899 -13.851 1.00 54.56 280 GLU A O 1
ATOM 2274 N N . GLU A 1 281 ? -7.898 -17.694 -13.763 1.00 52.88 281 GLU A N 1
ATOM 2275 C CA . GLU A 1 281 ? -9.256 -17.804 -13.197 1.00 52.88 281 GLU A CA 1
ATOM 2276 C C . GLU A 1 281 ? -10.391 -17.510 -14.212 1.00 52.88 281 GLU A C 1
ATOM 2278 O O . GLU A 1 281 ? -11.532 -17.891 -13.963 1.00 52.88 281 GLU A O 1
ATOM 2283 N N . GLU A 1 282 ? -10.118 -16.902 -15.377 1.00 48.59 282 GLU A N 1
ATOM 2284 C CA . GLU A 1 282 ? -11.117 -16.509 -16.400 1.00 48.59 282 GLU A CA 1
ATOM 2285 C C . GLU A 1 282 ? -11.639 -17.653 -17.289 1.00 48.59 282 GLU A C 1
ATOM 2287 O O . GLU A 1 282 ? -12.458 -17.406 -18.178 1.00 48.59 282 GLU A O 1
ATOM 2292 N N . ASP A 1 283 ? -11.261 -18.911 -17.044 1.00 48.16 283 ASP A N 1
ATOM 2293 C CA . ASP A 1 283 ? -11.976 -20.039 -17.662 1.00 48.16 283 ASP A CA 1
ATOM 2294 C C . ASP A 1 283 ? -13.390 -20.236 -17.065 1.00 48.16 283 ASP A C 1
ATOM 2296 O O . ASP A 1 283 ? -14.201 -20.950 -17.656 1.00 48.16 283 ASP A O 1
ATOM 2300 N N . ASP A 1 284 ? -13.740 -19.542 -15.972 1.00 51.56 284 ASP A N 1
ATOM 2301 C CA . ASP A 1 284 ? -15.074 -19.575 -15.370 1.00 51.56 284 ASP A CA 1
ATOM 2302 C C . ASP A 1 284 ? -15.541 -18.166 -14.923 1.00 51.56 284 ASP A C 1
ATOM 2304 O O . ASP A 1 284 ? -15.222 -17.724 -13.827 1.00 51.56 284 ASP A O 1
ATOM 2308 N N . GLU A 1 285 ? -16.358 -17.489 -15.747 1.00 54.09 285 GLU A N 1
ATOM 2309 C CA . GLU A 1 285 ? -17.467 -16.563 -15.382 1.00 54.09 285 GLU A CA 1
ATOM 2310 C C . GLU A 1 285 ? -17.534 -15.219 -16.153 1.00 54.09 285 GLU A C 1
ATOM 2312 O O . GLU A 1 285 ? -16.712 -14.314 -16.030 1.00 54.09 285 GLU A O 1
ATOM 2317 N N . ASP A 1 286 ? -18.642 -15.060 -16.892 1.00 54.56 286 ASP A N 1
ATOM 2318 C CA . ASP A 1 286 ? -19.087 -13.857 -17.607 1.00 54.56 286 ASP A CA 1
ATOM 2319 C C . ASP A 1 286 ? -19.201 -12.611 -16.691 1.00 54.56 286 ASP A C 1
ATOM 2321 O O . ASP A 1 286 ? -20.236 -12.377 -16.058 1.00 54.56 286 ASP A O 1
ATOM 2325 N N . SER A 1 287 ? -18.181 -11.743 -16.660 1.00 49.69 287 SER A N 1
ATOM 2326 C CA . SER A 1 287 ? -18.193 -10.518 -15.840 1.00 49.69 287 SER A CA 1
ATOM 2327 C C . SER A 1 287 ? -18.447 -9.239 -16.649 1.00 49.69 287 SER A C 1
ATOM 2329 O O . SER A 1 287 ? -17.552 -8.523 -17.095 1.00 49.69 287 SER A O 1
ATOM 2331 N N . SER A 1 288 ? -19.730 -8.898 -16.783 1.00 50.22 288 SER A N 1
ATOM 2332 C CA . SER A 1 288 ? -20.209 -7.547 -17.100 1.00 50.22 288 SER A CA 1
ATOM 2333 C C . SER A 1 288 ? -20.507 -6.810 -15.786 1.00 50.22 288 SER A C 1
ATOM 2335 O O . SER A 1 288 ? -21.639 -6.852 -15.308 1.00 50.22 288 SER A O 1
ATOM 2337 N N . GLY A 1 289 ? -19.518 -6.132 -15.188 1.00 51.47 289 GLY A N 1
ATOM 2338 C CA . GLY A 1 289 ? -19.651 -5.626 -13.809 1.00 51.47 289 GLY A CA 1
ATOM 2339 C C . GLY A 1 289 ? -18.991 -4.283 -13.474 1.00 51.47 289 GLY A C 1
ATOM 2340 O O . GLY A 1 289 ? -18.534 -4.107 -12.352 1.00 51.47 289 GLY A O 1
ATOM 2341 N N . GLY A 1 290 ? -18.917 -3.317 -14.397 1.00 50.56 290 GLY A N 1
ATOM 2342 C CA . GLY A 1 290 ? -18.273 -2.014 -14.127 1.00 50.56 290 GLY A CA 1
ATOM 2343 C C . GLY A 1 290 ? -19.140 -0.967 -13.400 1.00 50.56 290 GLY A C 1
ATOM 2344 O O . GLY A 1 290 ? -18.613 -0.051 -12.771 1.00 50.56 290 GLY A O 1
ATOM 2345 N N . ALA A 1 291 ? -20.472 -1.073 -13.468 1.00 55.06 291 ALA A N 1
ATOM 2346 C CA . ALA A 1 291 ? -21.385 -0.039 -12.954 1.00 55.06 291 ALA A CA 1
ATOM 2347 C C . ALA A 1 291 ? -21.813 -0.248 -11.487 1.00 55.06 291 ALA A C 1
ATOM 2349 O O . ALA A 1 291 ? -22.160 0.714 -10.795 1.00 55.06 291 ALA A O 1
ATOM 2350 N N . ASP A 1 292 ? -21.745 -1.480 -10.982 1.00 57.22 292 ASP A N 1
ATOM 2351 C CA . ASP A 1 292 ? -22.286 -1.827 -9.663 1.00 57.22 292 ASP A CA 1
ATOM 2352 C C . ASP A 1 292 ? -21.394 -1.364 -8.502 1.00 57.22 292 ASP A C 1
ATOM 2354 O O . ASP A 1 292 ? -21.867 -1.146 -7.383 1.00 57.22 292 ASP A O 1
ATOM 2358 N N . THR A 1 293 ? -20.110 -1.119 -8.760 1.00 58.28 293 THR A N 1
ATOM 2359 C CA . THR A 1 293 ? -19.114 -0.774 -7.736 1.00 58.28 293 THR A CA 1
ATOM 2360 C C . THR A 1 293 ? -19.389 0.584 -7.079 1.00 58.28 293 THR A C 1
ATOM 2362 O O . THR A 1 293 ? -19.264 0.724 -5.859 1.00 58.28 293 THR A O 1
ATOM 2365 N N . TYR A 1 294 ? -19.851 1.577 -7.849 1.00 59.94 294 TYR A N 1
ATOM 2366 C CA . TYR A 1 294 ? -20.170 2.914 -7.330 1.00 59.94 294 TYR A CA 1
ATOM 2367 C C . TYR A 1 294 ? -21.456 2.931 -6.497 1.00 59.94 294 TYR A C 1
ATOM 2369 O O . TYR A 1 294 ? -21.504 3.559 -5.436 1.00 59.94 294 TYR A O 1
ATOM 2377 N N . LEU A 1 295 ? -22.484 2.194 -6.930 1.00 62.16 295 LEU A N 1
ATOM 2378 C CA . LEU A 1 295 ? -23.724 2.034 -6.167 1.00 62.16 295 LEU A CA 1
ATOM 2379 C C . LEU A 1 295 ? -23.473 1.283 -4.856 1.00 62.16 295 LEU A C 1
ATOM 2381 O O . LEU A 1 295 ? -24.001 1.672 -3.815 1.00 62.16 295 LEU A O 1
ATOM 2385 N N . ARG A 1 296 ? -22.595 0.274 -4.864 1.00 65.62 296 ARG A N 1
ATOM 2386 C CA . ARG A 1 296 ? -22.214 -0.473 -3.657 1.00 65.62 296 ARG A CA 1
ATOM 2387 C C . ARG A 1 296 ? -21.464 0.398 -2.644 1.00 65.62 296 ARG A C 1
ATOM 2389 O O . ARG A 1 296 ? -21.731 0.305 -1.446 1.00 65.62 296 ARG A O 1
ATOM 2396 N N . ALA A 1 297 ? -20.594 1.295 -3.112 1.00 59.47 297 ALA A N 1
ATOM 2397 C CA . ALA A 1 297 ? -19.893 2.257 -2.260 1.00 59.47 297 ALA A CA 1
ATOM 2398 C C . ALA A 1 297 ? -20.841 3.308 -1.646 1.00 59.47 297 ALA A C 1
ATOM 2400 O O . ALA A 1 297 ? -20.738 3.619 -0.457 1.00 59.47 297 ALA A O 1
ATOM 2401 N N . ALA A 1 298 ? -21.803 3.816 -2.424 1.00 64.50 298 ALA A N 1
ATOM 2402 C CA . ALA A 1 298 ? -22.792 4.785 -1.949 1.00 64.50 298 ALA A CA 1
ATOM 2403 C C . ALA A 1 298 ? -23.784 4.170 -0.940 1.00 64.50 298 ALA A C 1
ATOM 2405 O O . ALA A 1 298 ? -24.075 4.771 0.096 1.00 64.50 298 ALA A O 1
ATOM 2406 N N . VAL A 1 299 ? -24.252 2.944 -1.196 1.00 69.38 299 VAL A N 1
ATOM 2407 C CA . VAL A 1 299 ? -25.123 2.195 -0.274 1.00 69.38 299 VAL A CA 1
ATOM 2408 C C . VAL A 1 299 ? -24.379 1.836 1.017 1.00 69.38 299 VAL A C 1
ATOM 2410 O O . VAL A 1 299 ? -24.948 1.964 2.102 1.00 69.38 299 VAL A O 1
ATOM 2413 N N . SER A 1 300 ? -23.088 1.491 0.927 1.00 64.62 300 SER A N 1
ATOM 2414 C CA . SER A 1 300 ? -22.216 1.335 2.099 1.00 64.62 300 SER A CA 1
ATOM 2415 C C . SER A 1 300 ? -22.182 2.626 2.931 1.00 64.62 300 SER A C 1
ATOM 2417 O O . SER A 1 300 ? -22.488 2.596 4.124 1.00 64.62 300 SER A O 1
ATOM 2419 N N . MET A 1 301 ? -21.916 3.789 2.319 1.00 66.94 301 MET A N 1
ATOM 2420 C CA . MET A 1 301 ? -21.861 5.077 3.030 1.00 66.94 301 MET A CA 1
ATOM 2421 C C . MET A 1 301 ? -23.144 5.418 3.802 1.00 66.94 301 MET A C 1
ATOM 2423 O O . MET A 1 301 ? -23.053 5.876 4.944 1.00 66.94 301 MET A O 1
ATOM 2427 N N . MET A 1 302 ? -24.322 5.163 3.227 1.00 72.00 302 MET A N 1
ATOM 2428 C CA . MET A 1 302 ? -25.597 5.365 3.928 1.00 72.00 302 MET A CA 1
ATOM 2429 C C . MET A 1 302 ? -25.785 4.396 5.101 1.00 72.00 302 MET A C 1
ATOM 2431 O O . MET A 1 302 ? -26.257 4.811 6.162 1.00 72.00 302 MET A O 1
ATOM 2435 N N . GLY A 1 303 ? -25.363 3.137 4.953 1.00 67.94 303 GLY A N 1
ATOM 2436 C CA . GLY A 1 303 ? -25.397 2.152 6.036 1.00 67.94 303 GLY A CA 1
ATOM 2437 C C . GLY A 1 303 ? -24.563 2.574 7.251 1.00 67.94 303 GLY A C 1
ATOM 2438 O O . GLY A 1 303 ? -25.005 2.416 8.388 1.00 67.94 303 GLY A O 1
ATOM 2439 N N . PHE A 1 304 ? -23.398 3.192 7.033 1.00 62.62 304 PHE A N 1
ATOM 2440 C CA . PHE A 1 304 ? -22.505 3.617 8.118 1.00 62.62 304 PHE A CA 1
ATOM 2441 C C . PHE A 1 304 ? -23.060 4.758 8.974 1.00 62.62 304 PHE A C 1
ATOM 2443 O O . PHE A 1 304 ? -22.948 4.702 10.199 1.00 62.62 304 PHE A O 1
ATOM 2450 N N . GLY A 1 305 ? -23.685 5.768 8.361 1.00 71.69 305 GLY A N 1
ATOM 2451 C CA . GLY A 1 305 ? -24.325 6.852 9.116 1.00 71.69 305 GLY A CA 1
ATOM 2452 C C . GLY A 1 305 ? -25.464 6.336 10.001 1.00 71.69 305 GLY A C 1
ATOM 2453 O O . GLY A 1 305 ? -25.609 6.756 11.149 1.00 71.69 305 GLY A O 1
ATOM 2454 N N . LEU A 1 306 ? -26.220 5.360 9.490 1.00 74.94 306 LEU A N 1
ATOM 2455 C CA . LEU A 1 306 ? -27.334 4.734 10.198 1.00 74.94 306 LEU A CA 1
ATOM 2456 C C . LEU A 1 306 ? -26.839 3.864 11.364 1.00 74.94 306 LEU A C 1
ATOM 2458 O O . LEU A 1 306 ? -27.346 3.983 12.477 1.00 74.94 306 LEU A O 1
ATOM 2462 N N . MET A 1 307 ? -25.789 3.067 11.148 1.00 76.25 307 MET A N 1
ATOM 2463 C CA . MET A 1 307 ? -25.175 2.248 12.198 1.00 76.25 307 MET A CA 1
ATOM 2464 C C . MET A 1 307 ? -24.538 3.095 13.305 1.00 76.25 307 MET A C 1
ATOM 2466 O O . MET A 1 307 ? -24.697 2.762 14.475 1.00 76.25 307 MET A O 1
ATOM 2470 N N . PHE A 1 308 ? -23.879 4.210 12.966 1.00 76.25 308 PHE A N 1
ATOM 2471 C CA . PHE A 1 308 ? -23.327 5.137 13.961 1.00 76.25 308 PHE A CA 1
ATOM 2472 C C . PHE A 1 308 ? -24.430 5.818 14.783 1.00 76.25 308 PHE A C 1
ATOM 2474 O O . PHE A 1 308 ? -24.324 5.940 16.000 1.00 76.25 308 PHE A O 1
ATOM 2481 N N . GLY A 1 309 ? -25.526 6.218 14.130 1.00 73.69 309 GLY A N 1
ATOM 2482 C CA . GLY A 1 309 ? -26.700 6.750 14.820 1.00 73.69 309 GLY A CA 1
ATOM 2483 C C . GLY A 1 309 ? -27.324 5.732 15.778 1.00 73.69 309 GLY A C 1
ATOM 2484 O O . GLY A 1 309 ? -27.664 6.083 16.906 1.00 73.69 309 GLY A O 1
ATOM 2485 N N . ILE A 1 310 ? -27.422 4.463 15.366 1.00 79.88 310 ILE A N 1
ATOM 2486 C CA . ILE A 1 310 ? -27.948 3.379 16.206 1.00 79.88 310 ILE A CA 1
ATOM 2487 C C . ILE A 1 310 ? -27.022 3.101 17.393 1.00 79.88 310 ILE A C 1
ATOM 2489 O O . ILE A 1 310 ? -27.514 2.981 18.510 1.00 79.88 310 ILE A O 1
ATOM 2493 N N . THR A 1 311 ? -25.702 3.025 17.205 1.00 77.56 311 THR A N 1
ATOM 2494 C CA . THR A 1 311 ? -24.774 2.743 18.313 1.00 77.56 311 THR A CA 1
ATOM 2495 C C . THR A 1 311 ? -24.738 3.878 19.327 1.00 77.56 311 THR A C 1
ATOM 2497 O O . THR A 1 311 ? -24.829 3.616 20.524 1.00 77.56 311 THR A O 1
ATOM 2500 N N . VAL A 1 312 ? -24.700 5.133 18.874 1.00 80.25 312 VAL A N 1
ATOM 2501 C CA . VAL A 1 312 ? -24.831 6.302 19.757 1.00 80.25 312 VAL A CA 1
ATOM 2502 C C . VAL A 1 312 ? -26.186 6.289 20.468 1.00 80.25 312 VAL A C 1
ATOM 2504 O O . VAL A 1 312 ? -26.242 6.508 21.675 1.00 80.25 312 VAL A O 1
ATOM 2507 N N . GLY A 1 313 ? -27.267 5.964 19.756 1.00 78.62 313 GLY A N 1
ATOM 2508 C CA . GLY A 1 313 ? -28.604 5.832 20.333 1.00 78.62 313 GLY A CA 1
ATOM 2509 C C . GLY A 1 313 ? -28.693 4.748 21.410 1.00 78.62 313 GLY A C 1
ATOM 2510 O O . GLY A 1 313 ? -29.274 4.990 22.463 1.00 78.62 313 GLY A O 1
ATOM 2511 N N . ILE A 1 314 ? -28.073 3.585 21.191 1.00 81.19 314 ILE A N 1
ATOM 2512 C CA . ILE A 1 314 ? -28.006 2.494 22.174 1.00 81.19 314 ILE A CA 1
ATOM 2513 C C . ILE A 1 314 ? -27.192 2.925 23.395 1.00 81.19 314 ILE A C 1
ATOM 2515 O O . ILE A 1 314 ? -27.623 2.681 24.516 1.00 81.19 314 ILE A O 1
ATOM 2519 N N . ILE A 1 315 ? -26.055 3.599 23.205 1.00 78.75 315 ILE A N 1
ATOM 2520 C CA . ILE A 1 315 ? -25.239 4.102 24.319 1.00 78.75 315 ILE A CA 1
ATOM 2521 C C . ILE A 1 315 ? -26.037 5.113 25.150 1.00 78.75 315 ILE A C 1
ATOM 2523 O O . ILE A 1 315 ? -26.104 4.974 26.368 1.00 78.75 315 ILE A O 1
ATOM 2527 N N . ILE A 1 316 ? -26.702 6.081 24.511 1.00 81.12 316 ILE A N 1
ATOM 2528 C CA . ILE A 1 316 ? -27.560 7.056 25.205 1.00 81.12 316 ILE A CA 1
ATOM 2529 C C . ILE A 1 316 ? -28.709 6.345 25.932 1.00 81.12 316 ILE A C 1
ATOM 2531 O O . ILE A 1 316 ? -28.980 6.654 27.088 1.00 81.12 316 ILE A O 1
ATOM 2535 N N . ALA A 1 317 ? -29.361 5.368 25.298 1.00 79.56 317 ALA A N 1
ATOM 2536 C CA . ALA A 1 317 ? -30.445 4.610 25.918 1.00 79.56 317 ALA A CA 1
ATOM 2537 C C . ALA A 1 317 ? -29.973 3.805 27.138 1.00 79.56 317 ALA A C 1
ATOM 2539 O O . ALA A 1 317 ? -30.678 3.760 28.142 1.00 79.56 317 ALA A O 1
ATOM 2540 N N . LEU A 1 318 ? -28.781 3.203 27.078 1.00 78.94 318 LEU A N 1
ATOM 2541 C CA . LEU A 1 318 ? -28.186 2.475 28.201 1.00 78.94 318 LEU A CA 1
ATOM 2542 C C . LEU A 1 318 ? -27.828 3.406 29.364 1.00 78.94 318 LEU A C 1
ATOM 2544 O O . LEU A 1 318 ? -28.061 3.040 30.512 1.00 78.94 318 LEU A O 1
ATOM 2548 N N . LEU A 1 319 ? -27.320 4.607 29.075 1.00 78.44 319 LEU A N 1
ATOM 2549 C CA . LEU A 1 319 ? -27.058 5.623 30.098 1.00 78.44 319 LEU A CA 1
ATOM 2550 C C . LEU A 1 319 ? -28.360 6.095 30.763 1.00 78.44 319 LEU A C 1
ATOM 2552 O O . LEU A 1 319 ? -28.446 6.131 31.985 1.00 78.44 319 LEU A O 1
ATOM 2556 N N . LEU A 1 320 ? -29.407 6.366 29.977 1.00 79.94 320 LEU A N 1
ATOM 2557 C CA . LEU A 1 320 ? -30.712 6.770 30.513 1.00 79.94 320 LEU A CA 1
ATOM 2558 C C . LEU A 1 320 ? -31.385 5.659 31.333 1.00 79.94 320 LEU A C 1
ATOM 2560 O O . LEU A 1 320 ? -32.016 5.935 32.350 1.00 79.94 320 LEU A O 1
ATOM 2564 N N . LEU A 1 321 ? -31.251 4.398 30.912 1.00 77.75 321 LEU A N 1
ATOM 2565 C CA . LEU A 1 321 ? -31.740 3.245 31.673 1.00 77.75 321 LEU A CA 1
ATOM 2566 C C . LEU A 1 321 ? -31.023 3.092 33.019 1.00 77.75 321 LEU A C 1
ATOM 2568 O O . LEU A 1 321 ? -31.636 2.607 33.967 1.00 77.75 321 LEU A O 1
ATOM 2572 N N . GLN A 1 322 ? -29.753 3.495 33.112 1.00 76.19 322 GLN A N 1
ATOM 2573 C CA . GLN A 1 322 ? -29.006 3.466 34.368 1.00 76.19 322 GLN A CA 1
ATOM 2574 C C . GLN A 1 322 ? -29.480 4.529 35.356 1.00 76.19 322 GLN A C 1
ATOM 2576 O O . GLN A 1 322 ? -29.717 4.172 36.509 1.00 76.19 322 GLN A O 1
ATOM 2581 N N . ASP A 1 323 ? -29.689 5.771 34.911 1.00 83.62 323 ASP A N 1
ATOM 2582 C CA . ASP A 1 323 ? -30.255 6.829 35.766 1.00 83.62 323 ASP A CA 1
ATOM 2583 C C . ASP A 1 323 ? -31.619 6.401 36.334 1.00 83.62 323 ASP A C 1
ATOM 2585 O O . ASP A 1 323 ? -31.881 6.509 37.532 1.00 83.62 323 ASP A O 1
ATOM 2589 N N . LEU A 1 324 ? -32.465 5.807 35.486 1.00 79.50 324 LEU A N 1
ATOM 2590 C CA . LEU A 1 324 ? -33.762 5.263 35.894 1.00 79.50 324 LEU A CA 1
ATOM 2591 C C . LEU A 1 324 ? -33.637 4.108 36.895 1.00 79.50 324 LEU A C 1
ATOM 2593 O O . LEU A 1 324 ? -34.455 3.987 37.806 1.00 79.50 324 LEU A O 1
ATOM 2597 N N . ALA A 1 325 ? -32.642 3.236 36.728 1.00 76.12 325 ALA A N 1
ATOM 2598 C CA . ALA A 1 325 ? -32.427 2.117 37.637 1.00 76.12 325 ALA A CA 1
ATOM 2599 C C . ALA A 1 325 ? -31.971 2.584 39.028 1.00 76.12 325 ALA A C 1
ATOM 2601 O O . ALA A 1 325 ? -32.434 2.028 40.026 1.00 76.12 325 ALA A O 1
ATOM 2602 N N . GLU A 1 326 ? -31.116 3.608 39.107 1.00 79.12 326 GLU A N 1
ATOM 2603 C CA . GLU A 1 326 ? -30.710 4.213 40.380 1.00 79.12 326 GLU A CA 1
ATOM 2604 C C . GLU A 1 326 ? -31.898 4.836 41.108 1.00 79.12 326 GLU A C 1
ATOM 2606 O O . GLU A 1 326 ? -32.149 4.496 42.267 1.00 79.12 326 GLU A O 1
ATOM 2611 N N . GLU A 1 327 ? -32.694 5.640 40.404 1.00 81.88 327 GLU A N 1
ATOM 2612 C CA . GLU A 1 327 ? -33.855 6.321 40.978 1.00 81.88 327 GLU A CA 1
ATOM 2613 C C . GLU A 1 327 ? -34.907 5.325 41.503 1.00 81.88 327 GLU A C 1
ATOM 2615 O O . GLU A 1 327 ? -35.473 5.492 42.590 1.00 81.88 327 GLU A O 1
ATOM 2620 N N . VAL A 1 328 ? -35.114 4.217 40.783 1.00 78.38 328 VAL A N 1
ATOM 2621 C CA . VAL A 1 328 ? -35.988 3.130 41.243 1.00 78.38 328 VAL A CA 1
ATOM 2622 C C . VAL A 1 328 ? -35.387 2.419 42.454 1.00 78.38 328 VAL A C 1
ATOM 2624 O O . VAL A 1 328 ? -36.122 2.153 43.408 1.00 78.38 328 VAL A O 1
ATOM 2627 N N . SER A 1 329 ? -34.082 2.134 42.461 1.00 76.12 329 SER A N 1
ATOM 2628 C CA . SER A 1 329 ? -33.428 1.441 43.576 1.00 76.12 329 SER A CA 1
ATOM 2629 C C . SER A 1 329 ? -33.502 2.240 44.881 1.00 76.12 329 SER A C 1
ATOM 2631 O O . SER A 1 329 ? -33.890 1.683 45.912 1.00 76.12 329 SER A O 1
ATOM 2633 N N . ASP A 1 330 ? -33.269 3.552 44.823 1.00 78.31 330 ASP A N 1
ATOM 2634 C CA . ASP A 1 330 ? -33.356 4.438 45.982 1.00 78.31 330 ASP A CA 1
ATOM 2635 C C . ASP A 1 330 ? -34.794 4.519 46.503 1.00 78.31 330 ASP A C 1
ATOM 2637 O O . ASP A 1 330 ? -35.035 4.437 47.712 1.00 78.31 330 ASP A O 1
ATOM 2641 N N . SER A 1 331 ? -35.781 4.576 45.603 1.00 75.94 331 SER A N 1
ATOM 2642 C CA . SER A 1 331 ? -37.196 4.583 45.992 1.00 75.94 331 SER A CA 1
ATOM 2643 C C . SER A 1 331 ? -37.626 3.290 46.707 1.00 75.94 331 SER A C 1
ATOM 2645 O O . SER A 1 331 ? -38.378 3.334 47.687 1.00 75.94 331 SER A O 1
ATOM 2647 N N . LEU A 1 332 ? -37.106 2.136 46.270 1.00 70.19 332 LEU A N 1
ATOM 2648 C CA . LEU A 1 332 ? -37.442 0.812 46.804 1.00 70.19 332 LEU A CA 1
ATOM 2649 C C . LEU A 1 332 ? -36.758 0.544 48.151 1.00 70.19 332 LEU A C 1
ATOM 2651 O O . LEU A 1 332 ? -37.354 -0.058 49.051 1.00 70.19 332 LEU A O 1
ATOM 2655 N N . ILE A 1 333 ? -35.528 1.034 48.322 1.00 69.75 333 ILE A N 1
ATOM 2656 C CA . ILE A 1 333 ? -34.807 0.975 49.598 1.00 69.75 333 ILE A CA 1
ATOM 2657 C C . ILE A 1 333 ? -35.502 1.872 50.632 1.00 69.75 333 ILE A C 1
ATOM 2659 O O . ILE A 1 333 ? -35.768 1.427 51.751 1.00 69.75 333 ILE A O 1
ATOM 2663 N N . ILE A 1 334 ? -35.896 3.094 50.259 1.00 71.50 334 ILE A N 1
ATOM 2664 C CA . ILE A 1 334 ? -36.591 4.020 51.168 1.00 71.50 334 ILE A CA 1
ATOM 2665 C C . ILE A 1 334 ? -37.979 3.488 51.574 1.00 71.50 334 ILE A C 1
ATOM 2667 O O . ILE A 1 334 ? -38.369 3.635 52.735 1.00 71.50 334 ILE A O 1
ATOM 2671 N N . GLN A 1 335 ? -38.716 2.819 50.679 1.00 69.69 335 GLN A N 1
ATOM 2672 C CA . GLN A 1 335 ? -40.032 2.253 51.013 1.00 69.69 335 GLN A CA 1
ATOM 2673 C C . GLN A 1 335 ? -39.986 0.967 51.849 1.00 69.69 335 GLN A C 1
ATOM 2675 O O . GLN A 1 335 ? -40.927 0.708 52.600 1.00 69.69 335 GLN A O 1
ATOM 2680 N N . SER A 1 336 ? -38.922 0.167 51.759 1.00 66.00 336 SER A N 1
ATOM 2681 C CA . SER A 1 336 ? -38.816 -1.101 52.504 1.00 66.00 336 SER A CA 1
ATOM 2682 C C . SER A 1 336 ? -38.246 -0.940 53.923 1.00 66.00 336 SER A C 1
ATOM 2684 O O . SER A 1 336 ? -38.550 -1.746 54.808 1.00 66.00 336 SER A O 1
ATOM 2686 N N . LEU A 1 337 ? -37.496 0.135 54.189 1.00 58.88 337 LEU A N 1
ATOM 2687 C CA . LEU A 1 337 ? -36.925 0.451 55.506 1.00 58.88 337 LEU A CA 1
ATOM 2688 C C . LEU A 1 337 ? -37.944 0.522 56.669 1.00 58.88 337 LEU A C 1
ATOM 2690 O O . LEU A 1 337 ? -37.672 -0.073 57.717 1.00 58.88 337 LEU A O 1
ATOM 2694 N N . PRO A 1 338 ? -39.119 1.178 56.554 1.00 69.25 338 PRO A N 1
ATOM 2695 C CA . PRO A 1 338 ? -40.071 1.239 57.665 1.00 69.25 338 PRO A CA 1
ATOM 2696 C C . PRO A 1 338 ? -40.741 -0.108 57.974 1.00 69.25 338 PRO A C 1
ATOM 2698 O O . PRO A 1 338 ? -41.017 -0.395 59.139 1.00 69.25 338 PRO A O 1
ATOM 2701 N N . THR A 1 339 ? -40.966 -0.964 56.975 1.00 64.50 339 THR A N 1
ATOM 2702 C CA . THR A 1 339 ? -41.601 -2.278 57.171 1.00 64.50 339 THR A CA 1
ATOM 2703 C C . THR A 1 339 ? -40.654 -3.253 57.868 1.00 64.50 339 THR A C 1
ATOM 2705 O O . THR A 1 339 ? -41.061 -3.964 58.785 1.00 64.50 339 THR A O 1
ATOM 2708 N N . VAL A 1 340 ? -39.369 -3.232 57.503 1.00 59.34 340 VAL A N 1
ATOM 2709 C CA . VAL A 1 340 ? -38.330 -4.052 58.147 1.00 59.34 340 VAL A CA 1
ATOM 2710 C C . VAL A 1 340 ? -38.057 -3.574 59.578 1.00 59.34 340 VAL A C 1
ATOM 2712 O O . VAL A 1 340 ? -37.937 -4.393 60.488 1.00 59.34 340 VAL A O 1
ATOM 2715 N N . ALA A 1 341 ? -38.052 -2.258 59.816 1.00 64.44 341 ALA A N 1
ATOM 2716 C CA . ALA A 1 341 ? -37.915 -1.695 61.160 1.00 64.44 341 ALA A CA 1
ATOM 2717 C C . ALA A 1 341 ? -39.105 -2.025 62.081 1.00 64.44 341 ALA A C 1
ATOM 2719 O O . ALA A 1 341 ? -38.929 -2.104 63.295 1.00 64.44 341 ALA A O 1
ATOM 2720 N N . TRP A 1 342 ? -40.307 -2.230 61.531 1.00 69.88 342 TRP A N 1
ATOM 2721 C CA . TRP A 1 342 ? -41.478 -2.647 62.306 1.00 69.88 342 TRP A CA 1
ATOM 2722 C C . TRP A 1 342 ? -41.433 -4.141 62.661 1.00 69.88 342 TRP A C 1
ATOM 2724 O O . TRP A 1 342 ? -41.743 -4.506 63.790 1.00 69.88 342 TRP A O 1
ATOM 2734 N N . VAL A 1 343 ? -40.964 -4.992 61.739 1.00 72.56 343 VAL A N 1
ATOM 2735 C CA . VAL A 1 343 ? -40.794 -6.442 61.963 1.00 72.56 343 VAL A CA 1
ATOM 2736 C C . VAL A 1 343 ? -39.656 -6.754 62.941 1.00 72.56 343 VAL A C 1
ATOM 2738 O O . VAL A 1 343 ? -39.769 -7.696 63.710 1.00 72.56 343 VAL A O 1
ATOM 2741 N N . LEU A 1 344 ? -38.583 -5.957 62.963 1.00 57.75 344 LEU A N 1
ATOM 2742 C CA . LEU A 1 344 ? -37.467 -6.136 63.907 1.00 57.75 344 LEU A CA 1
ATOM 2743 C C . LEU A 1 344 ? -37.738 -5.584 65.318 1.00 57.75 344 LEU A C 1
ATOM 2745 O O . LEU A 1 344 ? -36.914 -5.774 66.211 1.00 57.75 344 LEU A O 1
ATOM 2749 N N . ARG A 1 345 ? -38.847 -4.862 65.525 1.00 59.19 345 ARG A N 1
ATOM 2750 C CA . ARG A 1 345 ? -39.194 -4.240 66.816 1.00 59.19 345 ARG A CA 1
ATOM 2751 C C . ARG A 1 345 ? -40.290 -4.987 67.588 1.00 59.19 345 ARG A C 1
ATOM 2753 O O . ARG A 1 345 ? -40.575 -4.592 68.718 1.00 59.19 345 ARG A O 1
ATOM 2760 N N . GLY A 1 346 ? -40.896 -6.015 66.993 1.00 56.59 346 GLY A N 1
ATOM 2761 C CA . GLY A 1 346 ? -41.791 -6.971 67.659 1.00 56.59 346 GLY A CA 1
ATOM 2762 C C . GLY A 1 346 ? -41.064 -8.276 67.924 1.00 56.59 346 GLY A C 1
ATOM 2763 O O . GLY A 1 346 ? -41.363 -8.887 68.972 1.00 56.59 346 GLY A O 1
#